Protein AF-A0A1Q7ND27-F1 (afdb_monomer_lite)

Sequence (203 aa):
MNNHGSFGICGLCEIRKGKSAMAAHLKQCLPSAGNGSPRIPLLLLRVQSGYAPTYWMYVAAGSDAKLKQLDDLLRRIWLECCGHMSEFCTGRQKISMGHRMGEVFYRYGVGIKHVYDFGTSTELGVYFAGLTEGTTMKPVVAARNEPPIWPCDECGEAASNICVECDEGGFCCVRHAKDHDCGEEMLLPVVNSPRMGVCGYTG

Radius of gyration: 18.24 Å; chains: 1; bounding box: 42×38×50 Å

pLDDT: mean 93.11, std 9.38, range [29.91, 98.75]

Secondary structure (DSSP, 8-state):
------EEEETTT--EEEHHHHHHHHHHHHHHTTTTPPPEEEEEEEEEESS-TT-EEEEEEETT-BHHHHHHHHIIIII-SS---EEEEETTEEE-TTSBHHHHHHHHTTEEEEEE-SSS-EEEEEEEEEEEEES-SS-EEEEEEPPPPPBPTTT-SBPSEEESS-SS--EE-HHHHHT-TT-GGGEEE--SSTTTTSTT---

Structure (mmCIF, N/CA/C/O backbone):
data_AF-A0A1Q7ND27-F1
#
_entry.id   AF-A0A1Q7ND27-F1
#
loop_
_atom_site.group_PDB
_atom_site.id
_atom_site.type_symbol
_atom_site.label_atom_id
_atom_site.label_alt_id
_atom_site.label_comp_id
_atom_site.label_asym_id
_atom_site.label_entity_id
_atom_site.label_seq_id
_atom_site.pdbx_PDB_ins_code
_atom_site.Cartn_x
_atom_site.Cartn_y
_atom_site.Cartn_z
_atom_site.occupancy
_atom_site.B_iso_or_equiv
_atom_site.auth_seq_id
_atom_site.auth_comp_id
_atom_site.auth_asym_id
_atom_site.auth_atom_id
_atom_site.pdbx_PDB_model_num
ATOM 1 N N . MET A 1 1 ? 23.529 1.856 0.456 1.00 36.31 1 MET A N 1
ATOM 2 C CA . MET A 1 1 ? 22.074 2.122 0.387 1.00 36.31 1 MET A CA 1
ATOM 3 C C . MET A 1 1 ? 21.829 3.524 0.923 1.00 36.31 1 MET A C 1
ATOM 5 O O . MET A 1 1 ? 21.867 3.720 2.133 1.00 36.31 1 MET A O 1
ATOM 9 N N . ASN A 1 2 ? 21.695 4.516 0.041 1.00 29.91 2 ASN A N 1
ATOM 10 C CA . ASN A 1 2 ? 21.463 5.897 0.461 1.00 29.91 2 ASN A CA 1
ATOM 11 C C . ASN A 1 2 ? 20.107 5.992 1.166 1.00 29.91 2 ASN A C 1
ATOM 13 O O . ASN A 1 2 ? 19.059 5.779 0.563 1.00 29.91 2 ASN A O 1
ATOM 17 N N . ASN A 1 3 ? 20.146 6.290 2.464 1.00 37.62 3 ASN A N 1
ATOM 18 C CA . ASN A 1 3 ? 18.986 6.523 3.316 1.00 37.62 3 ASN A CA 1
ATOM 19 C C . ASN A 1 3 ? 18.386 7.903 2.998 1.00 37.62 3 ASN A C 1
ATOM 21 O O . ASN A 1 3 ? 18.419 8.821 3.816 1.00 37.62 3 ASN A O 1
ATOM 25 N N . HIS A 1 4 ? 17.886 8.088 1.777 1.00 49.84 4 HIS A N 1
ATOM 26 C CA . HIS A 1 4 ? 16.983 9.193 1.495 1.00 49.84 4 HIS A CA 1
ATOM 27 C C . HIS A 1 4 ? 15.667 8.851 2.184 1.00 49.84 4 HIS A C 1
ATOM 29 O O . HIS A 1 4 ? 14.932 7.964 1.753 1.00 49.84 4 HIS A O 1
ATOM 35 N N . GLY A 1 5 ? 15.413 9.498 3.323 1.00 60.66 5 GLY A N 1
ATOM 36 C CA . GLY A 1 5 ? 14.167 9.320 4.049 1.00 60.66 5 GLY A CA 1
ATOM 37 C C . GLY A 1 5 ? 12.994 9.563 3.104 1.00 60.66 5 GLY A C 1
ATOM 38 O O . GLY A 1 5 ? 12.789 10.678 2.639 1.00 60.66 5 GLY A O 1
ATOM 39 N N . SER A 1 6 ? 12.228 8.515 2.811 1.00 83.25 6 SER A N 1
ATOM 40 C CA . SER A 1 6 ? 11.014 8.618 2.004 1.00 83.25 6 SER A CA 1
ATOM 41 C C . SER A 1 6 ? 10.006 9.519 2.725 1.00 83.25 6 SER A C 1
ATOM 43 O O . SER A 1 6 ? 9.592 9.210 3.854 1.00 83.25 6 SER A O 1
ATOM 45 N N . PHE A 1 7 ? 9.629 10.622 2.086 1.00 94.69 7 PHE A N 1
ATOM 46 C CA . PHE A 1 7 ? 8.532 11.484 2.510 1.00 94.69 7 PHE A CA 1
ATOM 47 C C . PHE A 1 7 ? 7.207 10.935 1.981 1.00 94.69 7 PHE A C 1
ATOM 49 O O . PHE A 1 7 ? 7.176 10.071 1.106 1.00 94.69 7 PHE A O 1
ATOM 56 N N . GLY A 1 8 ? 6.108 11.400 2.558 1.00 96.31 8 GLY A N 1
ATOM 57 C CA . GLY A 1 8 ? 4.766 11.087 2.100 1.00 96.31 8 GLY A CA 1
ATOM 58 C C . GLY A 1 8 ? 3.820 12.252 2.314 1.00 96.31 8 GLY A C 1
ATOM 59 O O . GLY A 1 8 ? 4.135 13.201 3.040 1.00 96.31 8 GLY A O 1
ATOM 60 N N . ILE A 1 9 ? 2.659 12.142 1.683 1.00 97.88 9 ILE A N 1
ATOM 61 C CA . ILE A 1 9 ? 1.615 13.163 1.667 1.00 97.88 9 ILE A CA 1
ATOM 62 C C . ILE A 1 9 ? 0.440 12.685 2.518 1.00 97.88 9 ILE A C 1
ATOM 64 O O . ILE A 1 9 ? 0.027 11.524 2.435 1.00 97.88 9 ILE A O 1
ATOM 68 N N . CYS A 1 10 ? -0.075 13.568 3.371 1.00 98.00 10 CYS A N 1
ATOM 69 C CA . CYS A 1 10 ? -1.317 13.337 4.101 1.00 98.00 10 CYS A CA 1
ATOM 70 C C . CYS A 1 10 ? -2.508 13.434 3.142 1.00 98.00 10 CYS A C 1
ATOM 72 O O . CYS A 1 10 ? -2.671 14.448 2.472 1.00 98.00 10 CYS A O 1
ATOM 74 N N . GLY A 1 11 ? -3.376 12.424 3.119 1.00 95.94 11 GLY A N 1
ATOM 75 C CA . GLY A 1 11 ? -4.556 12.404 2.247 1.00 95.94 11 GLY A CA 1
ATOM 76 C C . GLY A 1 11 ? -5.677 13.366 2.659 1.00 95.94 11 GLY A C 1
ATOM 77 O O . GLY A 1 11 ? -6.680 13.440 1.964 1.00 95.94 11 GLY A O 1
ATOM 78 N N . LEU A 1 12 ? -5.536 14.068 3.791 1.00 94.19 12 LEU A N 1
ATOM 79 C CA . LEU A 1 12 ? -6.547 15.000 4.310 1.00 94.19 12 LEU A CA 1
ATOM 80 C C . LEU A 1 12 ? -6.176 16.469 4.109 1.00 94.19 12 LEU A C 1
ATOM 82 O O . LEU A 1 12 ? -7.040 17.278 3.795 1.00 94.19 12 LEU A O 1
ATOM 86 N N . CYS A 1 13 ? -4.913 16.825 4.348 1.00 96.12 13 CYS A N 1
ATOM 87 C CA . CYS A 1 13 ? -4.453 18.217 4.307 1.00 96.12 13 CYS A CA 1
ATOM 88 C C . CYS A 1 13 ? -3.212 18.431 3.438 1.00 96.12 13 CYS A C 1
ATOM 90 O O . CYS A 1 13 ? -2.600 19.493 3.508 1.00 96.12 13 CYS A O 1
ATOM 92 N N . GLU A 1 14 ? -2.794 17.403 2.6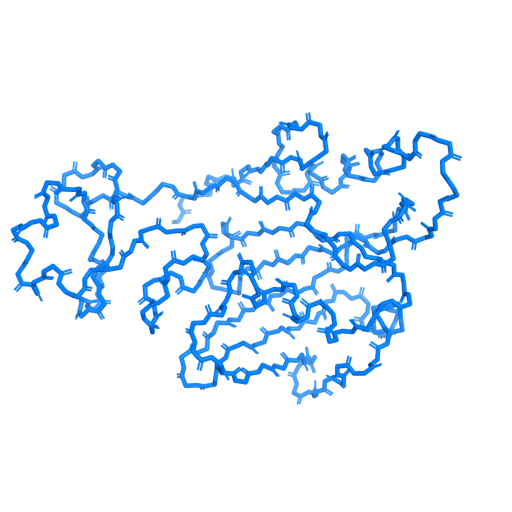94 1.00 97.12 14 GLU A N 1
ATOM 93 C CA . GLU A 1 14 ? -1.697 17.451 1.718 1.00 97.12 14 GLU A CA 1
ATOM 94 C C . GLU A 1 14 ? -0.315 17.787 2.298 1.00 97.12 14 GLU A C 1
ATOM 96 O O . GLU A 1 14 ? 0.665 17.927 1.566 1.00 97.12 14 GLU A O 1
ATOM 101 N N . ILE A 1 15 ? -0.176 17.852 3.629 1.00 97.25 15 ILE A N 1
ATOM 102 C CA . ILE A 1 15 ? 1.121 18.133 4.238 1.00 97.25 15 ILE A CA 1
ATOM 103 C C . ILE A 1 15 ? 2.126 17.029 3.901 1.00 97.25 15 ILE A C 1
ATOM 105 O O . ILE A 1 15 ? 1.863 15.831 4.061 1.00 97.25 15 ILE A O 1
ATOM 109 N N . ARG A 1 16 ? 3.322 17.454 3.497 1.00 97.44 16 ARG A N 1
ATOM 110 C CA . ARG A 1 16 ? 4.462 16.578 3.249 1.00 97.44 16 ARG A CA 1
ATOM 111 C C . ARG A 1 16 ? 5.244 16.342 4.535 1.00 97.44 16 ARG A C 1
ATOM 113 O O . ARG A 1 16 ? 5.729 17.290 5.157 1.00 97.44 16 ARG A O 1
ATOM 120 N N . LYS A 1 17 ? 5.394 15.082 4.952 1.00 97.19 17 LYS A N 1
ATOM 121 C CA . LYS A 1 17 ? 6.198 14.699 6.128 1.00 97.19 17 LYS A CA 1
ATOM 122 C C . LYS A 1 17 ? 6.934 13.379 5.925 1.00 97.19 17 LYS A C 1
ATOM 124 O O . LYS A 1 17 ? 6.501 12.516 5.170 1.00 97.19 17 LYS A O 1
ATOM 129 N N . GLY A 1 18 ? 8.043 13.209 6.643 1.00 95.50 18 GLY A N 1
ATOM 130 C CA . GLY A 1 18 ? 8.730 11.921 6.736 1.00 95.50 18 GLY A CA 1
ATOM 131 C C . GLY A 1 18 ? 7.894 10.877 7.487 1.00 95.50 18 GLY A C 1
ATOM 132 O O . GLY A 1 18 ? 7.047 11.224 8.312 1.00 95.50 18 GLY A O 1
ATOM 133 N N . LYS A 1 19 ? 8.176 9.592 7.247 1.00 92.75 19 LYS A N 1
ATOM 134 C CA . LYS A 1 19 ? 7.440 8.433 7.791 1.00 92.75 19 LYS A CA 1
ATOM 135 C C . LYS A 1 19 ? 7.083 8.534 9.282 1.00 92.75 19 LYS A C 1
ATOM 137 O O . LYS A 1 19 ? 5.917 8.372 9.630 1.00 92.75 19 LYS A O 1
ATOM 142 N N . SER A 1 20 ? 8.044 8.802 10.171 1.00 90.50 20 SER A N 1
ATOM 143 C CA . SER A 1 20 ? 7.779 8.875 11.622 1.00 90.50 20 SER A CA 1
ATOM 144 C C . SER A 1 20 ? 6.983 10.124 12.013 1.00 90.50 20 SER A C 1
ATOM 146 O O . SER A 1 20 ? 6.052 10.046 12.811 1.00 90.50 20 SER A O 1
ATOM 148 N N . ALA A 1 21 ? 7.298 11.272 11.406 1.00 95.94 21 ALA A N 1
ATOM 149 C CA . ALA A 1 21 ? 6.592 12.529 11.654 1.00 95.94 21 ALA A CA 1
ATOM 150 C C . ALA A 1 21 ? 5.141 12.500 11.139 1.00 95.94 21 ALA A C 1
ATOM 152 O O . ALA A 1 21 ? 4.272 13.169 11.699 1.00 95.94 21 ALA A O 1
ATOM 153 N N . MET A 1 22 ? 4.862 11.701 10.104 1.00 97.62 22 MET A N 1
ATOM 154 C CA . MET A 1 22 ? 3.515 11.513 9.569 1.00 97.62 22 MET A CA 1
ATOM 155 C C . MET A 1 22 ? 2.578 10.850 10.589 1.00 97.62 22 MET A C 1
ATOM 157 O O . MET A 1 22 ? 1.448 11.299 10.738 1.00 97.62 22 MET A O 1
ATOM 161 N N . ALA A 1 23 ? 3.040 9.860 11.365 1.00 95.88 23 ALA A N 1
ATOM 162 C CA . ALA A 1 23 ? 2.214 9.258 12.420 1.00 95.88 23 ALA A CA 1
ATOM 163 C C . ALA A 1 23 ? 1.772 10.289 13.470 1.00 95.88 23 ALA A C 1
ATOM 165 O O . ALA A 1 23 ? 0.602 10.332 13.847 1.00 95.88 23 ALA A O 1
ATOM 166 N N . ALA A 1 24 ? 2.704 11.131 13.930 1.00 96.62 24 ALA A N 1
ATOM 167 C CA . ALA A 1 24 ? 2.407 12.184 14.900 1.00 96.62 24 ALA A CA 1
ATOM 168 C C . ALA A 1 24 ? 1.412 13.209 14.336 1.00 96.62 24 ALA A C 1
ATOM 170 O O . ALA A 1 24 ? 0.481 13.613 15.028 1.00 96.62 24 ALA A O 1
ATOM 171 N N . HIS A 1 25 ? 1.572 13.576 13.063 1.00 97.56 25 HIS A N 1
ATOM 172 C CA . HIS A 1 25 ? 0.645 14.461 12.368 1.00 97.56 25 HIS A CA 1
ATOM 173 C C . HIS A 1 25 ? -0.764 13.859 12.248 1.00 97.56 25 HIS A C 1
ATOM 175 O O . HIS A 1 25 ? -1.741 14.517 12.603 1.00 97.56 25 HIS A O 1
ATOM 181 N N . LEU A 1 26 ? -0.884 12.607 11.797 1.00 97.56 26 LEU A N 1
ATOM 182 C CA . LEU A 1 26 ? -2.179 11.958 11.572 1.00 97.56 26 LEU A CA 1
ATOM 183 C C . LEU A 1 26 ? -3.006 11.832 12.853 1.00 97.56 26 LEU A C 1
ATOM 185 O O . LEU A 1 26 ? -4.222 11.991 12.795 1.00 97.56 26 LEU A O 1
ATOM 189 N N . LYS A 1 27 ? -2.359 11.649 14.012 1.00 96.50 27 LYS A N 1
ATOM 190 C CA . LYS A 1 27 ? -3.040 11.629 15.318 1.00 96.50 27 LYS A CA 1
ATOM 191 C C . LYS A 1 27 ? -3.803 12.919 15.635 1.00 96.50 27 LYS A C 1
ATOM 193 O O . LYS A 1 27 ? -4.754 12.865 16.406 1.00 96.50 27 LYS A O 1
ATOM 198 N N . GLN A 1 28 ? -3.394 14.049 15.056 1.00 94.88 28 GLN A N 1
ATOM 199 C CA . GLN A 1 28 ? -4.041 15.356 15.224 1.00 94.88 28 GLN A CA 1
ATOM 200 C C . GLN A 1 28 ? -4.939 15.708 14.028 1.00 94.88 28 GLN A C 1
ATOM 202 O O . GLN A 1 28 ? -6.005 16.303 14.191 1.00 94.88 28 GLN A O 1
ATOM 207 N N . CYS A 1 29 ? -4.529 15.321 12.818 1.00 95.81 29 CYS A N 1
ATOM 208 C CA . CYS A 1 29 ? -5.238 15.649 11.584 1.00 95.81 29 CYS A CA 1
ATOM 209 C C . CYS A 1 29 ? -6.561 14.883 11.433 1.00 95.81 29 CYS A C 1
ATOM 211 O O . CYS A 1 29 ? -7.578 15.495 11.110 1.00 95.81 29 CYS A O 1
ATOM 213 N N . LEU A 1 30 ? -6.573 13.577 11.732 1.00 95.00 30 LEU A N 1
ATOM 214 C CA . LEU A 1 30 ? -7.764 12.725 11.597 1.00 95.00 30 LEU A CA 1
ATOM 215 C C . LEU A 1 30 ? -8.950 13.201 12.458 1.00 95.00 30 LEU A C 1
ATOM 217 O O . LEU A 1 30 ? -10.042 13.344 11.904 1.00 95.00 30 LEU A O 1
ATOM 221 N N . PRO A 1 31 ? -8.774 13.541 13.753 1.00 93.44 31 PRO A N 1
ATOM 222 C CA . PRO A 1 31 ? -9.869 14.094 14.547 1.00 93.44 31 PRO A CA 1
ATOM 223 C C . PRO A 1 31 ? -10.380 15.423 13.975 1.00 93.44 31 PRO A C 1
ATOM 225 O O . PRO A 1 31 ? -11.589 15.667 13.920 1.00 93.44 31 PRO A O 1
ATOM 228 N N . SER A 1 32 ? -9.468 16.280 13.513 1.00 89.75 32 SER A N 1
ATOM 229 C CA . SER A 1 32 ? -9.785 17.630 13.033 1.00 89.75 32 SER A CA 1
ATOM 230 C C . SER A 1 32 ? -10.649 17.628 11.765 1.00 89.75 32 SER A C 1
ATOM 232 O O . SER A 1 32 ? -11.434 18.548 11.570 1.00 89.75 32 SER A O 1
ATOM 234 N N . ALA A 1 33 ? -10.583 16.568 10.954 1.00 84.12 33 ALA A N 1
ATOM 235 C CA . ALA A 1 33 ? -11.364 16.424 9.723 1.00 84.12 33 ALA A CA 1
ATOM 236 C C . ALA A 1 33 ? -12.864 16.110 9.940 1.00 84.12 33 ALA A C 1
ATOM 238 O O . ALA A 1 33 ? -13.637 16.101 8.986 1.00 84.12 33 ALA A O 1
ATOM 239 N N . GLY A 1 34 ? -13.298 15.828 11.175 1.00 75.62 34 GLY A N 1
ATOM 240 C CA . GLY A 1 34 ? -14.638 15.297 11.455 1.00 75.62 34 GLY A CA 1
ATOM 241 C C . GLY A 1 34 ? -15.824 16.261 11.295 1.00 75.62 34 GLY A C 1
ATOM 242 O O . GLY A 1 34 ? -16.951 15.779 11.322 1.00 75.62 34 GLY A O 1
ATOM 243 N N . ASN A 1 35 ? -15.623 17.581 11.157 1.00 74.62 35 ASN A N 1
ATOM 244 C CA . ASN A 1 35 ? -16.672 18.605 10.940 1.00 74.62 35 ASN A CA 1
ATOM 245 C C . ASN A 1 35 ? -17.997 18.392 11.723 1.00 74.62 35 ASN A C 1
ATOM 247 O O . ASN A 1 35 ? -19.082 18.537 11.168 1.00 74.62 35 ASN A O 1
ATOM 251 N N . GLY A 1 36 ? -17.926 18.015 13.007 1.00 73.06 36 GLY A N 1
ATOM 252 C CA . GLY A 1 36 ? -19.105 17.788 13.865 1.00 73.06 36 GLY A CA 1
ATOM 253 C C . GLY A 1 36 ? -19.745 16.393 13.784 1.00 73.06 36 GLY A C 1
ATOM 254 O O . GLY A 1 36 ? -20.667 16.105 14.542 1.00 73.06 36 GLY A O 1
ATOM 255 N N . SER A 1 37 ? -19.245 15.503 12.924 1.00 84.44 37 SER A N 1
ATOM 256 C CA . SER A 1 37 ? -19.657 14.095 12.891 1.00 84.44 37 SER A CA 1
ATOM 257 C C . SER A 1 37 ? -19.192 13.350 14.151 1.00 84.44 37 SER A C 1
ATOM 259 O O . SER A 1 37 ? -18.091 13.630 14.644 1.00 84.44 37 SER A O 1
ATOM 261 N N . PRO A 1 38 ? -19.965 12.364 14.649 1.00 86.19 38 PRO A N 1
ATOM 262 C CA . PRO A 1 38 ? -19.527 11.498 15.736 1.00 86.19 38 PRO A CA 1
ATOM 263 C C . PRO A 1 38 ? -18.193 10.834 15.401 1.00 86.19 38 PRO A C 1
ATOM 265 O O . PRO A 1 38 ? -18.026 10.239 14.333 1.00 86.19 38 PRO A O 1
ATOM 268 N N . ARG A 1 39 ? -17.237 10.954 16.320 1.00 90.81 39 ARG A N 1
ATOM 269 C CA . ARG A 1 39 ? -15.928 10.322 16.192 1.00 90.81 39 ARG A CA 1
ATOM 270 C C . ARG A 1 39 ? -15.939 8.969 16.880 1.00 90.81 39 ARG A C 1
ATOM 272 O O . ARG A 1 39 ? -16.540 8.807 17.939 1.00 90.81 39 ARG A O 1
ATOM 279 N N . ILE A 1 40 ? -15.234 8.023 16.283 1.00 92.94 40 ILE A N 1
ATOM 280 C CA . ILE A 1 40 ? -14.971 6.709 16.854 1.00 92.94 40 ILE A CA 1
ATOM 281 C C . ILE A 1 40 ? -13.466 6.508 17.066 1.00 92.94 40 ILE A C 1
ATOM 283 O O . ILE A 1 40 ? -12.661 7.138 16.367 1.00 92.94 40 ILE A O 1
ATOM 287 N N . PRO A 1 41 ? -13.066 5.615 17.987 1.00 93.62 41 PRO A N 1
ATOM 288 C CA . PRO A 1 41 ? -11.678 5.198 18.118 1.00 93.62 41 PRO A CA 1
ATOM 289 C C . PRO A 1 41 ? -11.167 4.535 16.836 1.00 93.62 41 PRO A C 1
ATOM 291 O O . PRO A 1 41 ? -11.777 3.601 16.307 1.00 93.62 41 PRO A O 1
ATOM 294 N N . LEU A 1 42 ? -10.012 4.993 16.363 1.00 96.69 42 LEU A N 1
ATOM 295 C CA . LEU A 1 42 ? -9.321 4.452 15.202 1.00 96.69 42 LEU A CA 1
ATOM 296 C C . LEU A 1 42 ? -7.963 3.878 15.598 1.00 96.69 42 LEU A C 1
ATOM 298 O O . LEU A 1 42 ? -7.203 4.464 16.374 1.00 96.69 42 LEU A O 1
ATOM 302 N N . LEU A 1 43 ? -7.630 2.754 14.978 1.00 96.94 43 LEU A N 1
ATOM 303 C CA . LEU A 1 43 ? -6.273 2.250 14.882 1.00 96.94 43 LEU A CA 1
ATOM 304 C C . LEU A 1 43 ? -5.560 3.005 13.763 1.00 96.94 43 LEU A C 1
ATOM 306 O O . LEU A 1 43 ? -6.053 3.070 12.633 1.00 96.94 43 LEU A O 1
ATOM 310 N N . LEU A 1 44 ? -4.376 3.527 14.065 1.00 97.44 44 LEU A N 1
ATOM 311 C CA . LEU A 1 44 ? -3.440 3.986 13.053 1.00 97.44 44 LEU A CA 1
ATOM 312 C C . LEU A 1 44 ? -2.427 2.868 12.792 1.00 97.44 44 LEU A C 1
ATOM 314 O O . LEU A 1 44 ? -1.641 2.510 13.671 1.00 97.44 44 LEU A O 1
ATOM 318 N N . LEU A 1 45 ? -2.449 2.312 11.584 1.00 97.94 45 LEU A N 1
ATOM 319 C CA . LEU A 1 45 ? -1.596 1.204 11.163 1.00 97.94 45 LEU A CA 1
ATOM 320 C C . LEU A 1 45 ? -0.594 1.693 10.121 1.00 97.94 45 LEU A C 1
ATOM 322 O O . LEU A 1 45 ? -0.978 2.296 9.123 1.00 97.94 45 LEU A O 1
ATOM 326 N N . ARG A 1 46 ? 0.694 1.420 10.323 1.00 97.88 46 ARG A N 1
ATOM 327 C CA . ARG A 1 46 ? 1.724 1.629 9.304 1.00 97.88 46 ARG A CA 1
ATOM 328 C C . ARG A 1 46 ? 1.893 0.345 8.510 1.00 97.88 46 ARG A C 1
ATOM 330 O O . ARG A 1 46 ? 2.301 -0.665 9.076 1.00 97.88 46 ARG A O 1
ATOM 337 N N . VAL A 1 47 ? 1.657 0.405 7.210 1.00 98.25 47 VAL A N 1
ATOM 338 C CA . VAL A 1 47 ? 1.931 -0.689 6.278 1.00 98.25 47 VAL A CA 1
ATOM 339 C C . VAL A 1 47 ? 3.214 -0.363 5.524 1.00 98.25 47 VAL A C 1
ATOM 341 O O . VAL A 1 47 ? 3.396 0.768 5.077 1.00 98.25 47 VAL A O 1
ATOM 344 N N . GLN A 1 48 ? 4.129 -1.319 5.420 1.00 97.38 48 GLN A N 1
ATOM 345 C CA . GLN A 1 48 ? 5.441 -1.123 4.809 1.00 97.38 48 GLN A CA 1
ATOM 346 C C . GLN A 1 48 ? 5.876 -2.387 4.073 1.00 97.38 48 GLN A C 1
ATOM 348 O O . GLN A 1 48 ? 5.640 -3.483 4.571 1.00 97.38 48 GLN A O 1
ATOM 353 N N . SER A 1 49 ? 6.544 -2.244 2.929 1.00 96.81 49 SER A N 1
ATOM 354 C CA . SER A 1 49 ? 7.164 -3.390 2.254 1.00 96.81 49 SER A CA 1
ATOM 355 C C . SER A 1 49 ? 8.271 -4.016 3.105 1.00 96.81 49 SER A C 1
ATOM 357 O O . SER A 1 49 ? 9.076 -3.301 3.709 1.00 96.81 49 SER A O 1
ATOM 359 N N . GLY A 1 50 ? 8.308 -5.350 3.141 1.00 94.38 50 GLY A N 1
ATOM 360 C CA . GLY A 1 50 ? 9.332 -6.128 3.837 1.00 94.38 50 GLY A CA 1
ATOM 361 C C . GLY A 1 50 ? 10.715 -6.040 3.188 1.00 94.38 50 GLY A C 1
ATOM 362 O O . GLY A 1 50 ? 11.714 -6.123 3.896 1.00 94.38 50 GLY A O 1
ATOM 363 N N . TYR A 1 51 ? 10.772 -5.802 1.873 1.00 91.25 51 TYR A N 1
ATOM 364 C CA . TYR A 1 51 ? 12.020 -5.794 1.097 1.00 91.25 51 TYR A CA 1
ATOM 365 C C . TYR A 1 51 ? 12.416 -4.407 0.575 1.00 91.25 51 TYR A C 1
ATOM 367 O O . TYR A 1 51 ? 13.588 -4.157 0.317 1.00 91.25 51 TYR A O 1
ATOM 375 N N . ALA A 1 52 ? 11.465 -3.474 0.470 1.00 91.19 52 ALA A N 1
ATOM 376 C CA . ALA A 1 52 ? 11.698 -2.135 -0.065 1.00 91.19 52 ALA A CA 1
ATOM 377 C C . ALA A 1 52 ? 11.102 -1.063 0.870 1.00 91.19 52 ALA A C 1
ATOM 379 O O . ALA A 1 52 ? 10.002 -0.557 0.640 1.00 91.19 52 ALA A O 1
ATOM 380 N N . PRO A 1 53 ? 11.805 -0.686 1.957 1.00 91.44 53 PRO A N 1
ATOM 381 C CA . PRO A 1 53 ? 11.242 0.119 3.043 1.00 91.44 53 PRO A CA 1
ATOM 382 C C . PRO A 1 53 ? 10.854 1.554 2.647 1.00 91.44 53 PRO A C 1
ATOM 384 O O . PRO A 1 53 ? 10.240 2.251 3.464 1.00 91.44 53 PRO A O 1
ATOM 387 N N . THR A 1 54 ? 11.207 2.001 1.441 1.00 92.88 54 THR A N 1
ATOM 388 C CA . THR A 1 54 ? 10.752 3.251 0.813 1.00 92.88 54 THR A CA 1
ATOM 389 C C . THR A 1 54 ? 9.253 3.238 0.510 1.00 92.88 54 THR A C 1
ATOM 391 O O . THR A 1 54 ? 8.623 4.289 0.601 1.00 92.88 54 THR A O 1
ATOM 394 N N . TYR A 1 55 ? 8.668 2.063 0.266 1.00 96.06 55 TYR A N 1
ATOM 395 C CA . TYR A 1 55 ? 7.232 1.864 0.096 1.00 96.06 55 TYR A CA 1
ATOM 396 C C . TYR A 1 55 ? 6.538 1.721 1.450 1.00 96.06 55 TYR A C 1
ATOM 398 O O . TYR A 1 55 ? 6.755 0.756 2.193 1.00 96.06 55 TYR A O 1
ATOM 406 N N . TRP A 1 56 ? 5.683 2.685 1.782 1.00 97.62 56 TRP A N 1
ATOM 407 C CA . TRP A 1 56 ? 4.891 2.673 3.006 1.00 97.62 56 TRP A CA 1
ATOM 408 C C . TRP A 1 56 ? 3.629 3.526 2.897 1.00 97.62 56 TRP A C 1
ATOM 410 O O . TRP A 1 56 ? 3.550 4.512 2.168 1.00 97.62 56 TRP A O 1
ATOM 420 N N . MET A 1 57 ? 2.651 3.197 3.729 1.00 98.25 57 MET A N 1
ATOM 421 C CA . MET A 1 57 ? 1.457 4.005 3.935 1.00 98.25 57 MET A CA 1
ATOM 422 C C . MET A 1 57 ? 0.988 3.924 5.382 1.00 98.25 57 MET A C 1
ATOM 424 O O . MET A 1 57 ? 1.309 2.986 6.112 1.00 98.25 57 MET A O 1
ATOM 428 N N . TYR A 1 58 ? 0.207 4.913 5.789 1.00 98.50 58 TYR A N 1
ATOM 429 C CA . TYR A 1 58 ? -0.606 4.843 6.989 1.00 98.50 58 TYR A CA 1
ATOM 430 C C . TYR A 1 58 ? -2.047 4.559 6.604 1.00 98.50 58 TYR A C 1
ATOM 432 O O . TYR A 1 58 ? -2.609 5.218 5.731 1.00 98.50 58 TYR A O 1
ATOM 440 N N . VAL A 1 59 ? -2.644 3.605 7.301 1.00 98.56 59 VAL A N 1
ATOM 441 C CA . VAL A 1 59 ? -4.054 3.252 7.211 1.00 98.56 59 VAL A CA 1
ATOM 442 C C . VAL A 1 59 ? -4.717 3.637 8.527 1.00 98.56 59 VAL A C 1
ATOM 444 O O . VAL A 1 59 ? -4.243 3.257 9.598 1.00 98.56 59 VAL A O 1
ATOM 447 N N . ALA A 1 60 ? -5.805 4.393 8.447 1.00 98.19 60 ALA A N 1
ATOM 448 C CA . ALA A 1 60 ? -6.700 4.626 9.571 1.00 98.19 60 ALA A CA 1
ATOM 449 C C . ALA A 1 60 ? -7.872 3.648 9.465 1.00 98.19 60 ALA A C 1
ATOM 451 O O . ALA A 1 60 ? -8.461 3.503 8.392 1.00 98.19 60 ALA A O 1
ATOM 452 N N . ALA A 1 61 ? -8.207 2.956 10.549 1.00 97.69 61 ALA A N 1
ATOM 453 C CA . ALA A 1 61 ? -9.310 2.004 10.541 1.00 97.69 61 ALA A CA 1
ATOM 454 C C . ALA A 1 61 ? -10.014 1.922 11.893 1.00 97.69 61 ALA A C 1
ATOM 456 O O . ALA A 1 61 ? -9.364 2.000 12.934 1.00 97.69 61 ALA A O 1
ATOM 457 N N . GLY A 1 62 ? -11.330 1.706 11.882 1.00 97.06 62 GLY A N 1
ATOM 458 C CA . GLY A 1 62 ? -12.078 1.418 13.103 1.00 97.06 62 GLY A CA 1
ATOM 459 C C . GLY A 1 62 ? -11.570 0.147 13.787 1.00 97.06 62 GLY A C 1
ATOM 460 O O . GLY A 1 62 ? -11.193 -0.822 13.122 1.00 97.06 62 GLY A O 1
ATOM 461 N N . SER A 1 63 ? -11.579 0.131 15.121 1.00 93.62 63 SER A N 1
ATOM 462 C CA . SER A 1 63 ? -11.137 -1.024 15.921 1.00 93.62 63 SER A CA 1
ATOM 463 C C . SER A 1 63 ? -11.910 -2.311 15.611 1.00 93.62 63 SER A C 1
ATOM 465 O O . SER A 1 63 ? -11.335 -3.400 15.660 1.00 93.62 63 SER A O 1
ATOM 467 N N . ASP A 1 64 ? -13.187 -2.181 15.245 1.00 95.50 64 ASP A N 1
ATOM 468 C CA . ASP A 1 64 ? -14.081 -3.300 14.928 1.00 95.50 64 ASP A CA 1
ATOM 469 C C . ASP A 1 64 ? -14.008 -3.774 13.473 1.00 95.50 64 ASP A C 1
ATOM 471 O O . ASP A 1 64 ? -14.621 -4.786 13.123 1.00 95.50 64 ASP A O 1
ATOM 475 N N . ALA A 1 65 ? -13.262 -3.083 12.607 1.00 97.75 65 ALA A N 1
ATOM 476 C CA . ALA A 1 65 ? -13.081 -3.552 11.243 1.00 97.75 65 ALA A CA 1
ATOM 477 C C . ALA A 1 65 ? -12.248 -4.843 11.219 1.00 97.75 65 ALA A C 1
ATOM 479 O O . ALA A 1 65 ? -11.308 -5.041 11.994 1.00 97.75 65 ALA A O 1
ATOM 480 N N . LYS A 1 66 ? -12.612 -5.746 10.309 1.00 98.38 66 LYS A N 1
ATOM 481 C CA . LYS A 1 66 ? -11.970 -7.055 10.156 1.00 98.38 66 LYS A CA 1
ATOM 482 C C . LYS A 1 66 ? -10.677 -6.944 9.358 1.00 98.38 66 LYS A C 1
ATOM 484 O O . LYS A 1 66 ? -10.587 -6.131 8.437 1.00 98.38 66 LYS A O 1
ATOM 489 N N . LEU A 1 67 ? -9.724 -7.840 9.617 1.00 98.38 67 LEU A N 1
ATOM 490 C CA . LEU A 1 67 ? -8.513 -7.973 8.796 1.00 98.38 67 LEU A CA 1
ATOM 491 C C . LEU A 1 67 ? -8.824 -8.208 7.310 1.00 98.38 67 LEU A C 1
ATOM 493 O O . LEU A 1 67 ? -8.097 -7.705 6.461 1.00 98.38 67 LEU A O 1
ATOM 497 N N . LYS A 1 68 ? -9.937 -8.878 6.978 1.00 98.69 68 LYS A N 1
ATOM 498 C CA . LYS A 1 68 ? -10.398 -9.024 5.587 1.00 98.69 68 LYS A CA 1
ATOM 499 C C . LYS A 1 68 ? -10.550 -7.679 4.872 1.00 98.69 68 LYS A C 1
ATOM 501 O O . LYS A 1 68 ? -10.196 -7.561 3.710 1.00 98.69 68 LYS A O 1
ATOM 506 N N . GLN A 1 69 ? -11.042 -6.659 5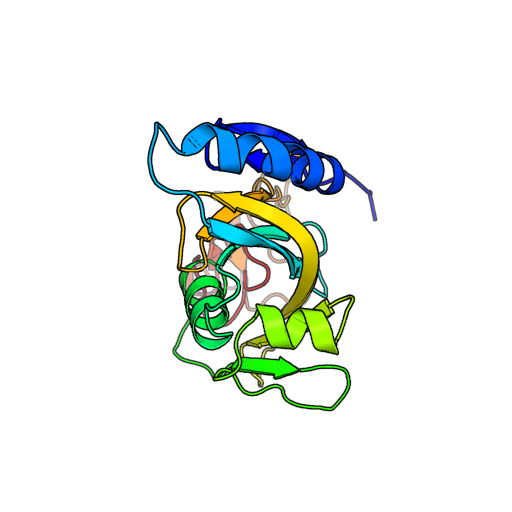.573 1.00 98.75 69 GLN A N 1
ATOM 507 C CA . GLN A 1 69 ? -11.239 -5.331 4.989 1.00 98.75 69 GLN A CA 1
ATOM 508 C C . GLN A 1 69 ? -9.910 -4.601 4.773 1.00 98.75 69 GLN A C 1
ATOM 510 O O . GLN A 1 69 ? -9.813 -3.766 3.877 1.00 98.75 69 GLN A O 1
ATOM 515 N N . LEU A 1 70 ? -8.898 -4.893 5.598 1.00 98.62 70 LEU A N 1
ATOM 516 C CA . LEU A 1 70 ? -7.543 -4.395 5.384 1.00 98.62 70 LEU A CA 1
ATOM 517 C C . LEU A 1 70 ? -6.907 -5.092 4.178 1.00 98.62 70 LEU A C 1
ATOM 519 O O . LEU A 1 70 ? -6.335 -4.411 3.338 1.00 98.62 70 LEU A O 1
ATOM 523 N N . ASP A 1 71 ? -7.061 -6.413 4.057 1.00 98.69 71 ASP A N 1
ATOM 524 C CA . ASP A 1 71 ? -6.634 -7.172 2.875 1.00 98.69 71 ASP A CA 1
ATOM 525 C C . ASP A 1 71 ? -7.248 -6.611 1.585 1.00 98.69 71 ASP A C 1
ATOM 527 O O . ASP A 1 71 ? -6.519 -6.279 0.654 1.00 98.69 71 ASP A O 1
ATOM 531 N N . ASP A 1 72 ? -8.568 -6.402 1.569 1.00 98.56 72 ASP A N 1
ATOM 532 C CA . ASP A 1 72 ? -9.279 -5.819 0.425 1.00 98.56 72 ASP A CA 1
ATOM 533 C C . ASP A 1 72 ? -8.748 -4.432 0.054 1.00 98.56 72 ASP A C 1
ATOM 535 O O . ASP A 1 72 ? -8.587 -4.115 -1.127 1.00 98.56 72 ASP A O 1
ATOM 539 N N . LEU A 1 73 ? -8.458 -3.597 1.058 1.00 98.69 73 LEU A N 1
ATOM 540 C CA . LEU A 1 73 ? -7.858 -2.290 0.827 1.00 98.69 73 LEU A CA 1
ATOM 541 C C . LEU A 1 73 ? -6.476 -2.436 0.184 1.00 98.69 73 LEU A C 1
ATOM 543 O O . LEU A 1 73 ? -6.237 -1.804 -0.839 1.00 98.69 73 LEU A O 1
ATOM 547 N N . LEU A 1 74 ? -5.589 -3.244 0.771 1.00 98.44 74 LEU A N 1
ATOM 548 C CA . LEU A 1 74 ? -4.208 -3.418 0.313 1.00 98.44 74 LEU A CA 1
ATOM 549 C C . LEU A 1 74 ? -4.141 -3.981 -1.103 1.00 98.44 74 LEU A C 1
ATOM 551 O O . LEU A 1 74 ? -3.398 -3.460 -1.931 1.00 98.44 74 LEU A O 1
ATOM 555 N N . ARG A 1 75 ? -4.961 -4.992 -1.398 1.00 97.88 75 ARG A N 1
ATOM 556 C CA . ARG A 1 75 ? -5.083 -5.574 -2.735 1.00 97.88 75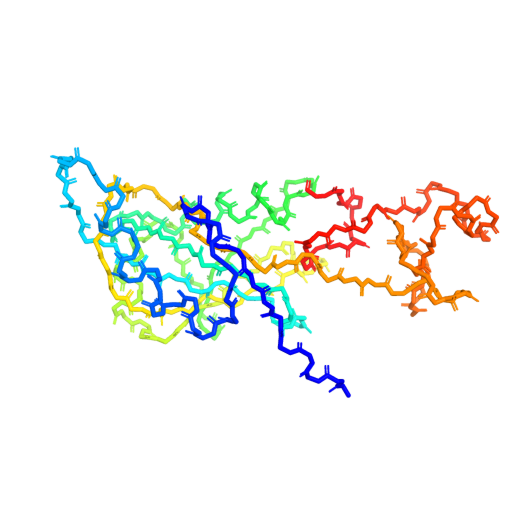 ARG A CA 1
ATOM 557 C C . ARG A 1 75 ? -5.479 -4.517 -3.750 1.00 97.88 75 ARG A C 1
ATOM 559 O O . ARG A 1 75 ? -4.739 -4.291 -4.700 1.00 97.88 75 ARG A O 1
ATOM 566 N N . ARG A 1 76 ? -6.561 -3.785 -3.484 1.00 96.81 76 ARG A N 1
ATOM 567 C CA . ARG A 1 76 ? -7.084 -2.763 -4.398 1.00 96.81 76 ARG A CA 1
ATOM 568 C C . ARG A 1 76 ? -6.107 -1.624 -4.695 1.00 96.81 76 ARG A C 1
ATOM 570 O O . ARG A 1 76 ? -6.185 -1.057 -5.771 1.00 96.81 76 ARG A O 1
ATOM 577 N N . ILE A 1 77 ? -5.272 -1.222 -3.736 1.00 95.81 77 ILE A N 1
ATOM 578 C CA . ILE A 1 77 ? -4.436 -0.011 -3.874 1.00 95.81 77 ILE A CA 1
ATOM 579 C C . ILE A 1 77 ? -2.955 -0.295 -4.154 1.00 95.81 77 ILE A C 1
ATOM 581 O O . ILE A 1 77 ? -2.196 0.663 -4.361 1.00 95.81 77 ILE A O 1
ATOM 585 N N . TRP A 1 78 ? -2.522 -1.553 -3.995 1.00 96.00 78 TRP A N 1
ATOM 586 C CA . TRP A 1 78 ? -1.098 -1.887 -3.955 1.00 96.00 78 TRP A CA 1
ATOM 587 C C . TRP A 1 78 ? -0.689 -3.255 -4.491 1.00 96.00 78 TRP A C 1
ATOM 589 O O . TRP A 1 78 ? 0.497 -3.406 -4.758 1.00 96.00 78 TRP A O 1
ATOM 599 N N . LEU A 1 79 ? -1.567 -4.258 -4.590 1.00 96.62 79 LEU A N 1
ATOM 600 C CA . LEU A 1 79 ? -1.093 -5.641 -4.791 1.00 96.62 79 LEU A CA 1
ATOM 601 C C . LEU A 1 79 ? -1.819 -6.420 -5.884 1.00 96.62 79 LEU A C 1
ATOM 603 O O . LEU A 1 79 ? -1.218 -7.319 -6.461 1.00 96.62 79 LEU A O 1
ATOM 607 N N . GLU A 1 80 ? -3.102 -6.149 -6.124 1.00 94.81 80 GLU A N 1
ATOM 608 C CA . GLU A 1 80 ? -3.926 -7.015 -6.964 1.00 94.81 80 GLU A CA 1
ATOM 609 C C . GLU A 1 80 ? -3.485 -6.981 -8.428 1.00 94.81 80 GLU A C 1
ATOM 611 O O . GLU A 1 80 ? -3.503 -5.923 -9.049 1.00 94.81 80 GLU A O 1
ATOM 616 N N . CYS A 1 81 ? -3.151 -8.148 -8.984 1.00 90.12 81 CYS A N 1
ATOM 617 C CA . CYS A 1 81 ? -2.840 -8.308 -10.405 1.00 90.12 81 CYS A CA 1
ATOM 618 C C . CYS A 1 81 ? -3.772 -9.307 -11.112 1.00 90.12 81 CYS A C 1
ATOM 620 O O . CYS A 1 81 ? -4.314 -8.982 -12.163 1.00 90.12 81 CYS A O 1
ATOM 622 N N . CYS A 1 82 ? -4.009 -10.500 -10.548 1.00 90.12 82 CYS A N 1
ATOM 623 C CA . CYS A 1 82 ? -4.827 -11.529 -11.214 1.00 90.12 82 CYS A CA 1
ATOM 624 C C . CYS A 1 82 ? -5.581 -12.497 -10.275 1.00 90.12 82 CYS A C 1
ATOM 626 O O . CYS A 1 82 ? -5.889 -13.630 -10.638 1.00 90.12 82 CYS A O 1
ATOM 628 N N . GLY A 1 83 ? -5.932 -12.058 -9.066 1.00 92.12 83 GLY A N 1
ATOM 629 C CA . GLY A 1 83 ? -6.799 -12.798 -8.146 1.00 92.12 83 GLY A CA 1
ATOM 630 C C . GLY A 1 83 ? -6.074 -13.768 -7.214 1.00 92.12 83 GLY A C 1
ATOM 631 O O . GLY A 1 83 ? -6.704 -14.690 -6.694 1.00 92.12 83 GLY A O 1
ATOM 632 N N . HIS A 1 84 ? -4.775 -13.573 -6.967 1.00 95.00 84 HIS A N 1
ATOM 633 C CA . HIS A 1 84 ? -4.008 -14.445 -6.077 1.00 95.00 84 HIS A CA 1
ATOM 634 C C . HIS A 1 84 ? -4.524 -14.451 -4.628 1.00 95.00 84 HIS A C 1
ATOM 636 O O . HIS A 1 84 ? -5.297 -13.595 -4.179 1.00 95.00 84 HIS A O 1
ATOM 642 N N . MET A 1 85 ? -4.067 -15.459 -3.883 1.00 96.88 85 MET A N 1
ATOM 643 C CA . MET A 1 85 ? -4.346 -15.608 -2.460 1.00 96.88 85 MET A CA 1
ATOM 644 C C . MET A 1 85 ?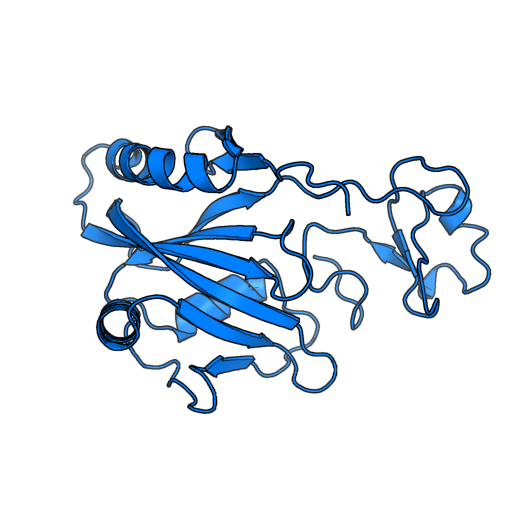 -3.477 -14.678 -1.614 1.00 96.88 85 MET A C 1
ATOM 646 O O . MET A 1 85 ? -2.366 -14.308 -1.996 1.00 96.88 85 MET A O 1
ATOM 650 N N . SER A 1 86 ? -3.982 -14.355 -0.428 1.00 98.00 86 SER A N 1
ATOM 651 C CA . SER A 1 86 ? -3.264 -13.587 0.578 1.00 98.00 86 SER A CA 1
ATOM 652 C C . SER A 1 86 ? -3.537 -14.099 1.986 1.00 98.00 86 SER A C 1
ATOM 654 O O . SER A 1 86 ? -4.557 -14.739 2.254 1.00 98.00 86 SER A O 1
ATOM 656 N N . GLU A 1 87 ? -2.625 -13.809 2.911 1.00 98.19 87 GLU A N 1
ATOM 657 C CA . GLU A 1 87 ? -2.780 -14.155 4.322 1.00 98.19 87 GLU A CA 1
ATOM 658 C C . GLU A 1 87 ? -2.126 -13.145 5.263 1.00 98.19 87 GLU A C 1
ATOM 660 O O . GLU A 1 87 ? -1.191 -12.438 4.892 1.00 98.19 87 GLU A O 1
ATOM 665 N N . PHE A 1 88 ? -2.609 -13.114 6.509 1.00 98.19 88 PHE A N 1
ATOM 666 C CA . PHE A 1 88 ? -1.915 -12.468 7.619 1.00 98.19 88 PHE A CA 1
ATOM 667 C C . PHE A 1 88 ? -1.286 -13.519 8.528 1.00 98.19 88 PHE A C 1
ATOM 669 O O . PHE A 1 88 ? -1.906 -14.548 8.813 1.00 98.19 88 PHE A O 1
ATOM 676 N N . CYS A 1 89 ? -0.096 -13.243 9.051 1.00 95.88 89 CYS A N 1
ATOM 677 C CA . CYS A 1 89 ? 0.583 -14.133 9.982 1.00 95.88 89 CYS A CA 1
ATOM 678 C C . CYS A 1 89 ? 1.412 -13.390 11.039 1.00 95.88 89 CYS A C 1
ATOM 680 O O . CYS A 1 89 ? 1.763 -12.218 10.902 1.00 95.88 89 CYS A O 1
ATOM 682 N N . THR A 1 90 ? 1.716 -14.096 12.125 1.00 92.81 90 THR A N 1
ATOM 683 C CA . THR A 1 90 ? 2.682 -13.698 13.153 1.00 92.81 90 THR A CA 1
ATOM 684 C C . THR A 1 90 ? 3.653 -14.854 13.376 1.00 92.81 90 THR A C 1
ATOM 686 O O . THR A 1 90 ? 3.271 -15.952 13.790 1.00 92.81 90 THR A O 1
ATOM 689 N N . GLY A 1 91 ? 4.913 -14.660 12.979 1.00 86.69 91 GLY A N 1
ATOM 690 C CA . GLY A 1 91 ? 5.852 -15.770 12.825 1.00 86.69 91 GLY A CA 1
ATOM 691 C C . GLY A 1 91 ? 5.288 -16.834 11.875 1.00 86.69 91 GLY A C 1
ATOM 692 O O . GLY A 1 91 ? 5.021 -16.551 10.713 1.00 86.69 91 GLY A O 1
ATOM 693 N N . ARG A 1 92 ? 5.079 -18.057 12.379 1.00 86.12 92 ARG A N 1
ATOM 694 C CA . ARG A 1 92 ? 4.501 -19.180 11.613 1.00 86.12 92 ARG A CA 1
ATOM 695 C C . ARG A 1 92 ? 2.981 -19.323 11.761 1.00 86.12 92 ARG A C 1
ATOM 697 O O . ARG A 1 92 ? 2.388 -20.194 11.134 1.00 86.12 92 ARG A O 1
ATOM 704 N N . GLN A 1 93 ? 2.347 -18.526 12.621 1.00 91.38 93 GLN A N 1
ATOM 705 C CA . GLN A 1 93 ? 0.921 -18.657 12.916 1.00 91.38 93 GLN A CA 1
ATOM 706 C C . GLN A 1 93 ? 0.093 -17.794 11.969 1.00 91.38 93 GLN A C 1
ATOM 708 O O . GLN A 1 93 ? 0.273 -16.577 11.925 1.00 91.38 93 GLN A O 1
ATOM 713 N N . LYS A 1 94 ? -0.848 -18.413 11.252 1.00 96.12 94 LYS A N 1
ATOM 714 C CA . LYS A 1 94 ? -1.830 -17.694 10.432 1.00 96.12 94 LYS A CA 1
ATOM 715 C C . LYS A 1 94 ? -2.870 -17.012 11.318 1.00 96.12 94 LYS A C 1
ATOM 717 O O . LYS A 1 94 ? -3.328 -17.582 12.307 1.00 96.12 94 LYS A O 1
ATOM 722 N N . ILE A 1 95 ? -3.268 -15.805 10.938 1.00 96.69 95 ILE A N 1
ATOM 723 C CA . ILE A 1 95 ? -4.294 -15.020 11.620 1.00 96.69 95 ILE A CA 1
ATOM 724 C C . ILE A 1 95 ? -5.538 -15.005 10.737 1.00 96.69 95 ILE A C 1
ATOM 726 O O . ILE A 1 95 ? -5.483 -14.613 9.572 1.00 96.69 95 ILE A O 1
ATOM 730 N N . SER A 1 96 ? -6.675 -15.421 11.296 1.00 97.50 96 SER A N 1
ATOM 731 C CA . SER A 1 96 ? -7.946 -15.392 10.573 1.00 97.50 96 SER A CA 1
ATOM 732 C C . SER A 1 96 ? -8.295 -13.969 10.135 1.00 97.50 96 SER A C 1
ATOM 734 O O . SER A 1 96 ? -8.381 -13.057 10.960 1.00 97.50 96 SER A O 1
ATOM 736 N N . MET A 1 97 ? -8.589 -13.794 8.843 1.00 97.88 97 MET A N 1
ATOM 737 C CA . MET A 1 97 ? -9.084 -12.527 8.294 1.00 97.88 97 MET A CA 1
ATOM 738 C C . MET A 1 97 ? -10.446 -12.110 8.878 1.00 97.88 97 MET A C 1
ATOM 740 O O . MET A 1 97 ? -10.853 -10.956 8.739 1.00 97.88 97 MET A O 1
ATOM 744 N N . GLY A 1 98 ? -11.155 -13.030 9.542 1.00 98.00 98 GLY A N 1
ATOM 745 C CA . GLY A 1 98 ? -12.410 -12.752 10.236 1.00 98.00 98 GLY A CA 1
ATOM 746 C C . GLY A 1 98 ? -12.248 -11.995 11.558 1.00 98.00 98 GLY A C 1
ATOM 747 O O . GLY A 1 98 ? -13.237 -11.440 12.038 1.00 98.00 98 GLY A O 1
ATOM 748 N N . HIS A 1 99 ? -11.040 -11.955 12.134 1.00 97.69 99 HIS A N 1
ATOM 749 C CA . HIS A 1 99 ? -10.781 -11.262 13.397 1.00 97.69 99 HIS A CA 1
ATOM 750 C C . HIS A 1 99 ? -10.821 -9.739 13.243 1.00 97.69 99 HIS A C 1
ATOM 752 O O . HIS A 1 99 ? -10.418 -9.186 12.212 1.00 97.69 99 HIS A O 1
ATOM 758 N N . ARG A 1 100 ? -11.277 -9.066 14.305 1.00 97.38 100 ARG A N 1
ATOM 759 C CA . ARG A 1 100 ? -11.252 -7.604 14.419 1.00 97.38 100 ARG A CA 1
ATOM 760 C C . ARG A 1 100 ? -9.821 -7.120 14.607 1.00 97.38 100 ARG A C 1
ATOM 762 O O . ARG A 1 100 ? -9.070 -7.689 15.399 1.00 97.38 100 ARG A O 1
ATOM 769 N N . MET A 1 101 ? -9.443 -6.046 13.921 1.00 96.06 101 MET A N 1
ATOM 770 C CA . MET A 1 101 ? -8.092 -5.491 14.026 1.00 96.06 101 MET A CA 1
ATOM 771 C C . MET A 1 101 ? -7.752 -5.066 15.456 1.00 96.06 101 MET A C 1
ATOM 773 O O . MET A 1 101 ? -6.625 -5.292 15.886 1.00 96.06 101 MET A O 1
ATOM 777 N N . GLY A 1 102 ? -8.711 -4.525 16.215 1.00 95.31 102 GLY A N 1
ATOM 778 C CA . GLY A 1 102 ? -8.494 -4.155 17.615 1.00 95.31 102 GLY A CA 1
ATOM 779 C C . GLY A 1 102 ? -8.021 -5.336 18.464 1.00 95.31 102 GLY A C 1
ATOM 780 O O . GLY A 1 102 ? -7.035 -5.218 19.182 1.00 95.31 102 GLY A O 1
ATOM 781 N N . GLU A 1 103 ? -8.653 -6.502 18.311 1.00 95.38 103 GLU A N 1
ATOM 782 C CA . GLU A 1 103 ? -8.276 -7.732 19.024 1.00 95.38 103 GLU A CA 1
ATOM 783 C C . GLU A 1 103 ? -6.911 -8.258 18.585 1.00 95.38 103 GLU A C 1
ATOM 785 O O . GLU A 1 103 ? -6.104 -8.684 19.412 1.00 95.38 103 GLU A O 1
ATOM 790 N N . VAL A 1 104 ? -6.643 -8.215 17.279 1.00 95.88 104 VAL A N 1
ATOM 791 C CA . VAL A 1 104 ? -5.376 -8.666 16.698 1.00 95.88 104 VAL A CA 1
ATOM 792 C C . VAL A 1 104 ? -4.221 -7.826 17.238 1.00 95.88 104 VAL A C 1
ATOM 794 O O . VAL A 1 104 ? -3.259 -8.381 17.766 1.00 95.88 104 VAL A O 1
ATOM 797 N N . PHE A 1 105 ? -4.308 -6.497 17.163 1.00 94.69 105 PHE A N 1
ATOM 798 C CA . PHE A 1 105 ? -3.226 -5.623 17.623 1.00 94.69 105 PHE A CA 1
ATOM 799 C C . PHE A 1 105 ? -3.139 -5.528 19.149 1.00 94.69 105 PHE A C 1
ATOM 801 O O . PHE A 1 105 ? -2.038 -5.357 19.663 1.00 94.69 105 PHE A O 1
ATOM 808 N N . TYR A 1 106 ? -4.237 -5.748 19.880 1.00 92.62 106 TYR A N 1
ATOM 809 C CA . TYR A 1 106 ? -4.184 -5.960 21.329 1.00 92.62 106 TYR A CA 1
ATOM 810 C C . TYR A 1 106 ? -3.398 -7.230 21.693 1.00 92.62 106 TYR A C 1
ATOM 812 O O . TYR A 1 106 ? -2.558 -7.201 22.588 1.00 92.62 106 TYR A O 1
ATOM 820 N N . ARG A 1 107 ? -3.625 -8.341 20.977 1.00 90.75 107 ARG A N 1
ATOM 821 C CA . ARG A 1 107 ? -2.968 -9.630 21.250 1.00 90.75 107 ARG A CA 1
ATOM 822 C C . ARG A 1 107 ? -1.503 -9.674 20.812 1.00 90.75 107 ARG A C 1
ATOM 824 O O . ARG A 1 107 ? -0.687 -10.256 21.518 1.00 90.75 107 ARG A O 1
ATOM 831 N N . TYR A 1 108 ? -1.179 -9.125 19.642 1.00 87.44 108 TYR A N 1
ATOM 832 C CA . TYR A 1 108 ? 0.148 -9.273 19.025 1.00 87.44 108 TYR A CA 1
ATOM 833 C C . TYR A 1 108 ? 1.039 -8.022 19.148 1.00 87.44 108 TYR A C 1
ATOM 835 O O . TYR A 1 108 ? 2.223 -8.087 18.822 1.00 87.44 108 TYR A O 1
ATOM 843 N N . GLY A 1 109 ? 0.504 -6.903 19.651 1.00 73.31 109 GLY A N 1
ATOM 844 C CA . GLY A 1 109 ? 1.232 -5.761 20.223 1.00 73.31 109 GLY A CA 1
ATOM 845 C C . GLY A 1 109 ? 1.994 -4.844 19.259 1.00 73.31 109 GLY A C 1
ATOM 846 O O . GLY A 1 109 ? 1.855 -3.627 19.339 1.00 73.31 109 GLY A O 1
ATOM 847 N N . VAL A 1 110 ? 2.816 -5.390 18.362 1.00 80.62 110 VAL A N 1
ATOM 848 C CA . VAL A 1 110 ? 3.831 -4.608 17.622 1.00 80.62 110 VAL A CA 1
ATOM 849 C C . VAL A 1 110 ? 3.670 -4.675 16.109 1.00 80.62 110 VAL A C 1
ATOM 851 O O . VAL A 1 110 ? 3.864 -3.670 15.423 1.00 80.62 110 VAL A O 1
ATOM 854 N N . GLY A 1 111 ? 3.264 -5.822 15.572 1.00 93.19 111 GLY A N 1
ATOM 855 C CA . GLY A 1 111 ? 2.988 -5.945 14.150 1.00 93.19 111 GLY A CA 1
ATOM 856 C C . GLY A 1 111 ? 2.675 -7.364 13.711 1.00 93.19 111 GLY A C 1
ATOM 857 O O . GLY A 1 111 ? 2.942 -8.333 14.418 1.00 93.19 111 GLY A O 1
ATOM 858 N N . ILE A 1 112 ? 2.096 -7.457 12.524 1.00 97.12 112 ILE A N 1
ATOM 859 C CA . ILE A 1 112 ? 1.787 -8.699 11.820 1.00 97.12 112 ILE A CA 1
ATOM 860 C C . ILE A 1 112 ? 2.330 -8.595 10.395 1.00 97.12 112 ILE A C 1
ATOM 862 O O . ILE A 1 112 ? 2.563 -7.496 9.888 1.00 97.12 112 ILE A O 1
ATOM 866 N N . LYS A 1 113 ? 2.527 -9.733 9.742 1.00 97.69 113 LYS A N 1
ATOM 867 C CA . LYS A 1 113 ? 2.920 -9.809 8.337 1.00 97.69 113 LYS A CA 1
ATOM 868 C C . LYS A 1 113 ? 1.686 -10.052 7.475 1.00 97.69 113 LYS A C 1
ATOM 870 O O . LYS A 1 113 ? 0.768 -10.747 7.903 1.00 97.69 113 LYS A O 1
ATOM 875 N N . HIS A 1 114 ? 1.673 -9.478 6.282 1.00 98.19 114 HIS A N 1
ATOM 876 C CA . HIS A 1 114 ? 0.745 -9.781 5.198 1.00 98.19 114 HIS A CA 1
ATOM 877 C C . HIS A 1 114 ? 1.552 -10.301 4.010 1.00 98.19 114 HIS A C 1
ATOM 879 O O . HIS A 1 114 ? 2.628 -9.777 3.719 1.00 98.19 114 HIS A O 1
ATOM 885 N N . VAL A 1 115 ? 1.065 -11.355 3.370 1.00 98.00 115 VAL A N 1
ATOM 886 C CA . VAL A 1 115 ? 1.681 -11.950 2.181 1.00 98.00 115 VAL A CA 1
ATOM 887 C C . VAL A 1 115 ? 0.611 -12.027 1.106 1.00 98.00 115 VAL A C 1
ATOM 889 O O . VAL A 1 115 ? -0.461 -12.571 1.369 1.00 98.00 115 VAL A O 1
ATOM 892 N N . TYR A 1 116 ? 0.890 -11.482 -0.075 1.00 97.75 116 TYR A N 1
ATOM 893 C CA . TYR A 1 116 ? 0.059 -11.621 -1.272 1.00 97.75 116 TYR A CA 1
ATOM 894 C C . TYR A 1 116 ? 0.840 -12.346 -2.357 1.00 97.75 116 TYR A C 1
ATOM 896 O O . TYR A 1 116 ? 1.989 -11.982 -2.613 1.00 97.75 116 TYR A O 1
ATOM 904 N N . ASP A 1 117 ? 0.174 -13.313 -2.992 1.00 96.38 117 ASP A N 1
ATOM 905 C CA . ASP A 1 117 ? 0.760 -14.303 -3.891 1.00 96.38 117 ASP A CA 1
ATOM 906 C C . ASP A 1 117 ? 1.797 -15.193 -3.175 1.00 96.38 117 ASP A C 1
ATOM 908 O O . ASP A 1 117 ? 2.670 -14.729 -2.455 1.00 96.38 117 ASP A O 1
ATOM 912 N N . PHE A 1 118 ? 1.683 -16.512 -3.313 1.00 92.81 118 PHE A N 1
ATOM 913 C CA . PHE A 1 118 ? 2.633 -17.451 -2.701 1.00 92.81 118 PHE A CA 1
ATOM 914 C C . PHE A 1 118 ? 3.690 -17.943 -3.691 1.00 92.81 118 PHE A C 1
ATOM 916 O O . PHE A 1 118 ? 4.689 -18.511 -3.259 1.00 92.81 118 PHE A O 1
ATOM 923 N N . GLY A 1 119 ? 3.485 -17.724 -4.995 1.00 92.25 119 GLY A N 1
ATOM 924 C CA . GLY A 1 119 ? 4.470 -18.022 -6.032 1.00 92.25 119 GLY A CA 1
ATOM 925 C C . GLY A 1 119 ? 5.480 -16.890 -6.185 1.00 92.25 119 GLY A C 1
ATOM 926 O O . GLY A 1 119 ? 6.681 -17.131 -6.132 1.00 92.25 119 GLY A O 1
ATOM 927 N N . THR A 1 120 ? 4.998 -15.648 -6.307 1.00 92.25 120 THR A N 1
ATOM 928 C CA . THR A 1 120 ? 5.848 -14.447 -6.379 1.00 92.25 120 THR A CA 1
ATOM 929 C C . THR A 1 120 ? 5.503 -13.480 -5.251 1.00 92.25 120 THR A C 1
ATOM 931 O O . THR A 1 120 ? 4.883 -12.440 -5.446 1.00 92.25 120 THR A O 1
ATOM 934 N N . SER A 1 121 ? 5.841 -13.850 -4.020 1.00 95.25 121 SER A N 1
ATOM 935 C CA . SER A 1 121 ? 5.294 -13.175 -2.845 1.00 95.25 121 SER A CA 1
ATOM 936 C C . SER A 1 121 ? 5.662 -11.703 -2.728 1.00 95.25 121 SER A C 1
ATOM 938 O O . SER A 1 121 ? 6.834 -11.335 -2.732 1.00 95.25 121 SER A O 1
ATOM 940 N N . THR A 1 122 ? 4.648 -10.873 -2.493 1.00 97.00 122 THR A N 1
ATOM 941 C CA . THR A 1 122 ? 4.823 -9.511 -1.985 1.00 97.00 122 THR A CA 1
ATOM 942 C C . THR A 1 122 ? 4.513 -9.491 -0.500 1.00 97.00 122 THR A C 1
ATOM 944 O O . THR A 1 122 ? 3.385 -9.752 -0.078 1.00 97.00 122 THR A O 1
ATOM 947 N N . GLU A 1 123 ? 5.529 -9.187 0.302 1.00 97.56 123 GLU A N 1
ATOM 948 C CA . GLU A 1 123 ? 5.438 -9.223 1.756 1.00 97.56 123 GLU A CA 1
ATOM 949 C C . GLU A 1 123 ? 5.354 -7.817 2.347 1.00 97.56 123 GLU A C 1
ATOM 951 O O . GLU A 1 123 ? 6.199 -6.957 2.080 1.00 97.56 123 GLU A O 1
ATOM 956 N N . LEU A 1 124 ? 4.358 -7.594 3.202 1.00 98.38 124 LEU A N 1
ATOM 957 C CA . LEU A 1 124 ? 4.152 -6.339 3.912 1.00 98.38 124 LEU A CA 1
ATOM 958 C C . LEU A 1 124 ? 4.206 -6.560 5.424 1.00 98.38 124 LEU A C 1
ATOM 960 O O . LEU A 1 124 ? 3.606 -7.489 5.963 1.00 98.38 124 LEU A O 1
ATOM 964 N N . GLY A 1 125 ? 4.870 -5.658 6.136 1.00 97.94 125 GLY A N 1
ATOM 965 C CA . GLY A 1 125 ? 4.713 -5.503 7.575 1.00 97.94 125 GLY A CA 1
ATOM 966 C C . GLY A 1 125 ? 3.584 -4.523 7.886 1.00 97.94 125 GLY A C 1
ATOM 967 O O . GLY A 1 125 ? 3.559 -3.411 7.354 1.00 97.94 125 GLY A O 1
ATOM 968 N N . VAL A 1 126 ? 2.671 -4.912 8.774 1.00 98.12 126 VAL A N 1
ATOM 969 C CA . VAL A 1 126 ? 1.599 -4.062 9.305 1.00 98.12 126 VAL A CA 1
ATOM 970 C C . VAL A 1 126 ? 1.865 -3.816 10.784 1.00 98.12 126 VAL A C 1
ATOM 972 O O . VAL A 1 126 ? 1.782 -4.730 11.601 1.00 98.12 126 VAL A O 1
ATOM 975 N N . TYR A 1 127 ? 2.177 -2.573 11.133 1.00 97.25 127 TYR A N 1
ATOM 976 C CA . TYR A 1 127 ? 2.629 -2.176 12.463 1.00 97.25 127 TYR A CA 1
ATOM 977 C C . TYR A 1 127 ? 1.631 -1.235 13.122 1.00 97.25 127 TYR A C 1
ATOM 979 O O . TYR A 1 127 ? 1.142 -0.293 12.495 1.00 97.25 127 TYR A O 1
ATOM 987 N N . PHE A 1 128 ? 1.372 -1.445 14.407 1.00 96.94 128 PHE A N 1
ATOM 988 C CA . PHE A 1 128 ? 0.542 -0.533 15.181 1.00 96.94 128 PHE A CA 1
ATOM 989 C C . PHE A 1 128 ? 1.305 0.771 15.466 1.00 96.94 128 PHE A C 1
ATOM 991 O O . PHE A 1 128 ? 2.363 0.756 16.089 1.00 96.94 128 PHE A O 1
ATOM 998 N N . ALA A 1 129 ? 0.782 1.908 14.999 1.00 95.75 129 ALA A N 1
ATOM 999 C CA . ALA A 1 129 ? 1.391 3.234 15.176 1.00 95.75 129 ALA A CA 1
ATOM 1000 C C . ALA A 1 129 ? 0.704 4.080 16.271 1.00 95.75 129 ALA A C 1
ATOM 1002 O O . ALA A 1 129 ? 1.139 5.197 16.592 1.00 95.75 129 ALA A O 1
ATOM 1003 N N . GLY A 1 130 ? -0.363 3.550 16.869 1.00 95.12 130 GLY A N 1
ATOM 1004 C CA . GLY A 1 130 ? -1.093 4.149 17.979 1.00 95.12 130 GLY A CA 1
ATOM 1005 C C . GLY A 1 130 ? -2.585 4.301 17.706 1.00 95.12 130 GLY A C 1
ATOM 1006 O O . GLY A 1 130 ? -3.103 3.884 16.671 1.00 95.12 130 GLY A O 1
ATOM 1007 N N . LEU A 1 131 ? -3.260 4.925 18.666 1.00 95.44 131 LEU A N 1
ATOM 1008 C CA . LEU A 1 131 ? -4.676 5.264 18.586 1.00 95.44 131 LEU A CA 1
ATOM 1009 C C . LEU A 1 131 ? -4.866 6.716 18.146 1.00 95.44 131 LEU A C 1
ATOM 1011 O O . LEU A 1 131 ? -4.000 7.569 18.365 1.00 95.44 131 LEU A O 1
ATOM 1015 N N . THR A 1 132 ? -6.012 6.977 17.534 1.00 95.50 132 THR A N 1
ATOM 1016 C CA . THR A 1 132 ? -6.540 8.310 17.236 1.00 95.50 132 THR A CA 1
ATOM 1017 C C . THR A 1 132 ? -8.067 8.226 17.150 1.00 95.50 132 THR A C 1
ATOM 1019 O O . THR A 1 132 ? -8.654 7.196 17.478 1.00 95.50 132 THR A O 1
ATOM 1022 N N . GLU A 1 133 ? -8.712 9.296 16.714 1.00 94.81 133 GLU A N 1
ATOM 1023 C CA . GLU A 1 133 ? -10.152 9.365 16.511 1.00 94.81 133 GLU A CA 1
ATOM 1024 C C . GLU A 1 133 ? -10.457 9.856 15.099 1.00 94.81 133 G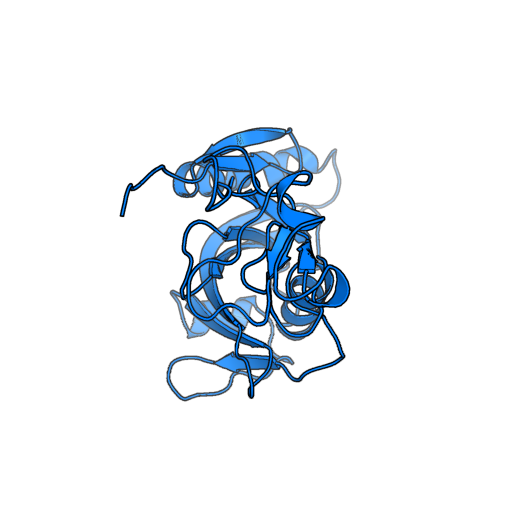LU A C 1
ATOM 1026 O O . GLU A 1 133 ? -9.666 10.571 14.481 1.00 94.81 133 GLU A O 1
ATOM 1031 N N . GLY A 1 134 ? -11.626 9.498 14.588 1.00 94.00 134 GLY A N 1
ATOM 1032 C CA . GLY A 1 134 ? -12.114 10.002 13.313 1.00 94.00 134 GLY A CA 1
ATOM 1033 C C . GLY A 1 134 ? -13.454 9.387 12.953 1.00 94.00 134 GLY A C 1
ATOM 1034 O O . GLY A 1 134 ? -14.132 8.813 13.798 1.00 94.00 134 GLY A O 1
ATOM 1035 N N . THR A 1 135 ? -13.848 9.516 11.695 1.00 92.06 135 THR A N 1
ATOM 1036 C CA . THR A 1 135 ? -15.202 9.166 11.235 1.00 92.06 135 THR A CA 1
ATOM 1037 C C . THR A 1 135 ? -15.254 7.867 10.428 1.00 92.06 135 THR A C 1
ATOM 1039 O O . THR A 1 135 ? -16.332 7.412 10.051 1.00 92.06 135 THR A O 1
ATOM 1042 N N . THR A 1 136 ? -14.104 7.245 10.143 1.00 92.25 136 THR A N 1
ATOM 1043 C CA . THR A 1 136 ? -14.035 6.073 9.262 1.00 92.25 136 THR A CA 1
ATOM 1044 C C . THR A 1 136 ? -14.207 4.753 10.010 1.00 92.25 136 THR A C 1
ATOM 1046 O O . THR A 1 136 ? -13.373 4.358 10.817 1.00 92.25 136 THR A O 1
ATOM 1049 N N . MET A 1 137 ? -15.257 4.004 9.675 1.00 92.94 137 MET A N 1
ATOM 1050 C CA . MET A 1 137 ? -15.441 2.642 10.193 1.00 92.94 137 MET A CA 1
ATOM 1051 C C . MET A 1 137 ? -14.548 1.627 9.472 1.00 92.94 137 MET A C 1
ATOM 1053 O O . MET A 1 137 ? -14.048 0.687 10.083 1.00 92.94 137 MET A O 1
ATOM 1057 N N . LYS A 1 138 ? -14.360 1.793 8.157 1.00 96.44 138 LYS A N 1
ATOM 1058 C CA . LYS A 1 138 ? -13.568 0.884 7.316 1.00 96.44 138 LYS A CA 1
ATOM 1059 C C . LYS A 1 138 ? -12.110 1.361 7.227 1.00 96.44 138 LYS A C 1
ATOM 1061 O O . LYS A 1 138 ? -11.852 2.547 7.435 1.00 96.44 138 LYS A O 1
ATOM 1066 N N . PRO A 1 139 ? -11.160 0.474 6.891 1.00 97.94 139 PRO A N 1
ATOM 1067 C CA . PRO A 1 139 ? -9.794 0.882 6.591 1.00 97.94 139 PRO A CA 1
ATOM 1068 C C . PRO A 1 139 ? -9.747 1.871 5.424 1.00 97.94 139 PRO A C 1
ATOM 1070 O O . PRO A 1 139 ? -10.334 1.616 4.370 1.00 97.94 139 PRO A O 1
ATOM 1073 N N . VAL A 1 140 ? -9.016 2.969 5.603 1.00 97.88 140 VAL A N 1
ATOM 1074 C CA . VAL A 1 140 ? -8.737 3.973 4.567 1.00 97.88 140 VAL A CA 1
ATOM 1075 C C . VAL A 1 140 ? -7.273 4.391 4.616 1.00 97.88 140 VAL A C 1
ATOM 1077 O O . VAL A 1 140 ? -6.666 4.438 5.686 1.00 97.88 140 VAL A O 1
ATOM 1080 N N . VAL A 1 141 ? -6.697 4.714 3.459 1.00 98.19 141 VAL A N 1
ATOM 1081 C CA . VAL A 1 141 ? -5.340 5.269 3.388 1.00 98.19 141 VAL A CA 1
ATOM 1082 C C . VAL A 1 141 ? -5.374 6.701 3.912 1.00 98.19 141 VAL A C 1
ATOM 1084 O O . VAL A 1 141 ? -6.030 7.559 3.334 1.00 98.19 141 VAL A O 1
ATOM 1087 N N . ALA A 1 142 ? -4.664 6.953 5.007 1.00 98.06 142 ALA A N 1
ATOM 1088 C CA . ALA A 1 142 ? -4.545 8.273 5.619 1.00 98.06 142 ALA A CA 1
ATOM 1089 C C . ALA A 1 142 ? -3.329 9.051 5.088 1.00 98.06 142 ALA A C 1
ATOM 1091 O O . ALA A 1 142 ? -3.358 10.276 5.007 1.00 98.06 142 ALA A O 1
ATOM 1092 N N . ALA A 1 143 ? -2.256 8.347 4.721 1.00 98.19 143 ALA A N 1
ATOM 1093 C CA . ALA A 1 143 ? -1.082 8.920 4.066 1.00 98.19 143 ALA A CA 1
ATOM 1094 C C . ALA A 1 143 ? -0.317 7.833 3.307 1.00 98.19 143 ALA A C 1
ATOM 1096 O O . ALA A 1 143 ? -0.360 6.668 3.699 1.00 98.19 143 ALA A O 1
ATOM 1097 N N . ARG A 1 144 ? 0.438 8.202 2.274 1.00 96.94 144 ARG A N 1
ATOM 1098 C CA . ARG A 1 144 ? 1.301 7.282 1.510 1.00 96.94 144 ARG A CA 1
ATOM 1099 C C . ARG A 1 144 ? 2.607 7.975 1.155 1.00 96.94 144 ARG A C 1
ATOM 1101 O O . ARG A 1 144 ? 2.631 9.200 1.024 1.00 96.94 144 ARG A O 1
ATOM 1108 N N . ASN A 1 145 ? 3.685 7.202 1.037 1.00 96.25 145 ASN A N 1
ATOM 1109 C CA . ASN A 1 145 ? 4.947 7.717 0.526 1.00 96.25 145 ASN A CA 1
ATOM 1110 C C . ASN A 1 145 ? 4.754 8.333 -0.863 1.00 96.25 145 ASN A C 1
ATOM 1112 O O . ASN A 1 145 ? 3.944 7.853 -1.660 1.00 96.25 145 ASN A O 1
ATOM 1116 N N . GLU A 1 146 ? 5.531 9.368 -1.158 1.00 95.25 146 GLU A N 1
ATOM 1117 C CA . GLU A 1 146 ? 5.693 9.835 -2.531 1.00 95.25 146 GLU A CA 1
ATOM 1118 C C . GLU A 1 146 ? 6.277 8.691 -3.377 1.00 95.25 146 GLU A C 1
ATOM 1120 O O . GLU A 1 146 ? 7.112 7.936 -2.858 1.00 95.25 146 GLU A O 1
ATOM 1125 N N . PRO A 1 147 ? 5.845 8.526 -4.640 1.00 92.00 147 PRO A N 1
ATOM 1126 C CA . PRO A 1 147 ? 6.419 7.526 -5.532 1.00 92.00 147 PRO A CA 1
ATOM 1127 C C . PRO A 1 147 ? 7.950 7.652 -5.568 1.00 92.00 147 PRO A C 1
ATOM 1129 O O . PRO A 1 147 ? 8.451 8.752 -5.813 1.00 92.00 147 PRO A O 1
ATOM 1132 N N . PRO A 1 148 ? 8.709 6.574 -5.295 1.00 92.12 148 PRO A N 1
ATOM 1133 C CA . PRO A 1 148 ? 10.150 6.602 -5.484 1.00 92.12 148 PRO A CA 1
ATOM 1134 C C . PRO A 1 148 ? 10.473 6.884 -6.952 1.00 92.12 148 PRO A C 1
ATOM 1136 O O . PRO A 1 148 ? 9.818 6.346 -7.844 1.00 92.12 148 PRO A O 1
ATOM 1139 N N . ILE A 1 149 ? 11.483 7.718 -7.191 1.00 93.31 149 ILE A N 1
ATOM 1140 C CA . ILE A 1 149 ? 12.013 7.939 -8.536 1.00 93.31 149 ILE A CA 1
ATOM 1141 C C . ILE A 1 149 ? 13.080 6.880 -8.775 1.00 93.31 149 ILE A C 1
ATOM 1143 O O . ILE A 1 149 ? 14.079 6.830 -8.054 1.00 93.31 149 ILE A O 1
ATOM 1147 N N . TRP A 1 150 ? 12.845 6.041 -9.774 1.00 94.38 150 TRP A N 1
ATOM 1148 C CA . TRP A 1 150 ? 13.801 5.044 -10.232 1.00 94.38 150 TRP A CA 1
ATOM 1149 C C . TRP A 1 150 ? 14.579 5.623 -11.414 1.00 94.38 150 TRP A C 1
ATOM 1151 O O . TRP A 1 150 ? 13.946 6.171 -12.317 1.00 94.38 150 TRP A O 1
ATOM 1161 N N . PRO A 1 151 ? 15.919 5.588 -11.405 1.00 96.31 151 PRO A N 1
ATOM 1162 C CA . PRO A 1 151 ? 16.704 6.030 -12.547 1.00 96.31 151 PRO A CA 1
ATOM 1163 C C . PRO A 1 151 ? 16.614 5.000 -13.676 1.00 96.31 151 PRO A C 1
ATOM 1165 O O . PRO A 1 151 ? 16.555 3.803 -13.427 1.00 96.31 151 PRO A O 1
ATOM 1168 N N . CYS A 1 152 ? 16.617 5.473 -14.915 1.00 96.94 152 CYS A N 1
ATOM 1169 C CA . CYS A 1 152 ? 16.823 4.654 -16.095 1.00 96.94 152 CYS A CA 1
ATOM 1170 C C . CYS A 1 152 ? 18.259 4.132 -16.090 1.00 96.94 152 CYS A C 1
ATOM 1172 O O . CYS A 1 152 ? 19.191 4.921 -15.924 1.00 96.94 152 CYS A O 1
ATOM 1174 N N . ASP A 1 153 ? 18.431 2.841 -16.343 1.00 95.19 153 ASP A N 1
ATOM 1175 C CA . ASP A 1 153 ? 19.733 2.178 -16.266 1.00 95.19 153 ASP A CA 1
ATOM 1176 C C . ASP A 1 153 ? 20.723 2.693 -17.328 1.00 95.19 153 ASP A C 1
ATOM 1178 O O . ASP A 1 153 ? 21.928 2.704 -17.099 1.00 95.19 153 ASP A O 1
ATOM 1182 N N . GLU A 1 154 ? 20.216 3.221 -18.446 1.00 94.50 154 GLU A N 1
ATOM 1183 C CA . GLU A 1 154 ? 21.025 3.719 -19.569 1.00 94.50 154 GLU A CA 1
ATOM 1184 C C . GLU A 1 154 ? 21.481 5.182 -19.423 1.00 94.50 154 GLU A C 1
ATOM 1186 O O . GLU A 1 154 ? 22.583 5.546 -19.827 1.00 94.50 154 GLU A O 1
ATOM 1191 N N . CYS A 1 155 ? 20.635 6.072 -18.885 1.00 96.12 155 CYS A N 1
ATOM 1192 C CA . CYS A 1 155 ? 20.951 7.512 -18.823 1.00 96.12 155 CYS A CA 1
ATOM 1193 C C . CYS A 1 155 ? 20.718 8.195 -17.479 1.00 96.12 155 CYS A C 1
ATOM 1195 O O . CYS A 1 155 ? 20.956 9.395 -17.374 1.00 96.12 155 CYS A O 1
ATOM 1197 N N . GLY A 1 156 ? 20.216 7.488 -16.469 1.00 96.19 156 GLY A N 1
ATOM 1198 C CA . GLY A 1 156 ? 19.979 8.028 -15.128 1.00 96.19 156 GLY A CA 1
ATOM 1199 C C . GLY A 1 156 ? 18.745 8.928 -14.971 1.00 96.19 156 GLY A C 1
ATOM 1200 O O . GLY A 1 156 ? 18.362 9.221 -13.840 1.00 96.19 156 GLY A O 1
ATOM 1201 N N . GLU A 1 157 ? 18.097 9.339 -16.064 1.00 96.56 157 GLU A N 1
ATOM 1202 C CA . GLU A 1 157 ? 16.817 10.068 -16.033 1.00 96.56 157 GLU A CA 1
ATOM 1203 C C . GLU A 1 157 ? 15.693 9.216 -15.435 1.00 96.56 157 GLU A C 1
ATOM 1205 O O . GLU A 1 157 ? 15.791 7.995 -15.413 1.00 96.56 157 GLU A O 1
ATOM 1210 N N . ALA A 1 158 ? 14.596 9.828 -14.983 1.00 96.56 158 ALA A N 1
ATOM 1211 C CA . ALA A 1 158 ? 13.491 9.083 -14.378 1.00 96.56 158 ALA A CA 1
ATOM 1212 C C . ALA A 1 158 ? 12.930 7.995 -15.319 1.00 96.56 158 ALA A C 1
ATOM 1214 O O . ALA A 1 158 ? 12.527 8.267 -16.455 1.00 96.56 158 ALA A O 1
ATOM 1215 N N . ALA A 1 159 ? 12.888 6.761 -14.825 1.00 97.31 159 ALA A N 1
ATOM 1216 C CA . ALA A 1 159 ? 12.315 5.623 -15.515 1.00 97.31 159 ALA A CA 1
ATOM 1217 C C . ALA A 1 159 ? 10.785 5.702 -15.519 1.00 97.31 159 ALA A C 1
ATOM 1219 O O . ALA A 1 159 ? 10.154 6.070 -14.525 1.00 97.31 159 ALA A O 1
ATOM 1220 N N . SER A 1 160 ? 10.198 5.328 -16.651 1.00 96.75 160 SER A N 1
ATOM 1221 C CA . SER A 1 160 ? 8.752 5.173 -16.825 1.00 96.75 160 SER A CA 1
ATOM 1222 C C . SER A 1 160 ? 8.335 3.709 -16.818 1.00 96.75 160 SER A C 1
ATOM 1224 O O . SER A 1 160 ? 7.177 3.409 -16.531 1.00 96.75 160 SER A O 1
ATOM 1226 N N . ASN A 1 161 ? 9.271 2.807 -17.115 1.00 97.44 161 ASN A N 1
ATOM 1227 C CA . ASN A 1 161 ? 9.024 1.391 -17.301 1.00 97.44 161 ASN A CA 1
ATOM 1228 C C . ASN A 1 161 ? 10.075 0.544 -16.574 1.00 97.44 161 ASN A C 1
ATOM 1230 O O . ASN A 1 161 ? 11.187 1.003 -16.310 1.00 97.44 161 ASN A O 1
ATOM 1234 N N . ILE A 1 162 ? 9.695 -0.689 -16.259 1.00 96.69 162 ILE A N 1
ATOM 1235 C CA . ILE A 1 162 ? 10.564 -1.757 -15.778 1.00 96.69 162 ILE A CA 1
ATOM 1236 C C . ILE A 1 162 ? 10.324 -3.005 -16.636 1.00 96.69 162 ILE A C 1
ATOM 1238 O O . ILE A 1 162 ? 9.172 -3.388 -16.853 1.00 96.69 162 ILE A O 1
ATOM 1242 N N . CYS A 1 163 ? 11.392 -3.617 -17.139 1.00 95.94 163 CYS A N 1
ATOM 1243 C CA . CYS A 1 163 ? 11.327 -4.880 -17.870 1.00 95.94 163 CYS A CA 1
ATOM 1244 C C . CYS A 1 163 ? 11.207 -6.069 -16.910 1.00 95.94 163 CYS A C 1
ATOM 1246 O O . CYS A 1 163 ? 11.922 -6.127 -15.913 1.00 95.94 163 CYS A O 1
ATOM 1248 N N . VAL A 1 164 ? 10.322 -7.021 -17.216 1.00 92.81 164 VAL A N 1
ATOM 1249 C CA . VAL A 1 164 ? 10.100 -8.215 -16.377 1.00 92.81 164 VAL A CA 1
ATOM 1250 C C . VAL A 1 164 ? 11.021 -9.395 -16.701 1.00 92.81 164 VAL A C 1
ATOM 1252 O O . VAL A 1 164 ? 11.052 -10.349 -15.931 1.00 92.81 164 VAL A O 1
ATOM 1255 N N . GLU A 1 165 ? 11.758 -9.335 -17.813 1.00 93.50 165 GLU A N 1
ATOM 1256 C CA . GLU A 1 165 ? 12.699 -10.389 -18.237 1.00 93.50 165 GLU A CA 1
ATOM 1257 C C . GLU A 1 165 ? 14.150 -10.085 -17.857 1.00 93.50 165 GLU A C 1
ATOM 1259 O O . GLU A 1 165 ? 14.994 -10.979 -17.866 1.00 93.50 165 GLU A O 1
ATOM 1264 N N . CYS A 1 166 ? 14.469 -8.830 -17.535 1.00 91.94 166 CYS A N 1
ATOM 1265 C CA . CYS A 1 166 ? 15.801 -8.482 -17.059 1.00 91.94 166 CYS A CA 1
ATOM 1266 C C . CYS A 1 166 ? 15.983 -8.981 -15.619 1.00 91.94 166 CYS A C 1
ATOM 1268 O O . CYS A 1 166 ? 15.192 -8.637 -14.746 1.00 91.94 166 CYS A O 1
ATOM 1270 N N . ASP A 1 167 ? 17.050 -9.743 -15.364 1.00 78.75 167 ASP A N 1
ATOM 1271 C CA . ASP A 1 167 ? 17.353 -10.267 -14.024 1.00 78.75 167 ASP A CA 1
ATOM 1272 C C . ASP A 1 167 ? 17.573 -9.140 -12.992 1.00 78.75 167 ASP A C 1
ATOM 1274 O O . ASP A 1 167 ? 16.874 -9.058 -11.981 1.00 78.75 167 ASP A O 1
ATOM 1278 N N . GLU A 1 168 ? 18.555 -8.263 -13.242 1.00 78.19 168 GLU A N 1
ATOM 1279 C CA . GLU A 1 168 ? 18.898 -7.121 -12.386 1.00 78.19 168 GLU A CA 1
ATOM 1280 C C . GLU A 1 168 ? 18.799 -5.807 -13.170 1.00 78.19 168 GLU A C 1
ATOM 1282 O O . GLU A 1 168 ? 19.445 -5.636 -14.204 1.00 78.19 168 GLU A O 1
ATOM 1287 N N . GLY A 1 169 ? 18.013 -4.859 -12.651 1.00 83.38 169 GLY A N 1
ATOM 1288 C CA . GLY A 1 169 ? 17.725 -3.596 -13.332 1.00 83.38 169 GLY A CA 1
ATOM 1289 C C . GLY A 1 169 ? 16.493 -3.714 -14.226 1.00 83.38 169 GLY A C 1
ATOM 1290 O O . GLY A 1 169 ? 15.449 -4.192 -13.787 1.00 83.38 169 GLY A O 1
ATOM 1291 N N . GLY A 1 170 ? 16.597 -3.225 -15.457 1.00 92.62 170 GLY A N 1
ATOM 1292 C CA . GLY A 1 170 ? 15.501 -3.167 -16.421 1.00 92.62 170 GLY A CA 1
ATOM 1293 C C . GLY A 1 170 ? 14.686 -1.877 -16.341 1.00 92.62 170 GLY A C 1
ATOM 1294 O O . GLY A 1 170 ? 13.643 -1.784 -16.987 1.00 92.62 170 GLY A O 1
ATOM 1295 N N . PHE A 1 171 ? 15.125 -0.878 -15.571 1.00 96.62 171 PHE A N 1
ATOM 1296 C CA . PHE A 1 171 ? 14.462 0.419 -15.522 1.00 96.62 171 PHE A CA 1
ATOM 1297 C C . PHE A 1 171 ? 14.814 1.238 -16.760 1.00 96.62 171 PHE A C 1
ATOM 1299 O O . PHE A 1 171 ? 15.968 1.593 -17.003 1.00 96.62 171 PHE A O 1
ATOM 1306 N N . CYS A 1 172 ? 13.800 1.625 -17.525 1.00 96.12 172 CYS A N 1
ATOM 1307 C CA . CYS A 1 172 ? 13.977 2.422 -18.729 1.00 96.12 172 CYS A CA 1
ATOM 1308 C C . CYS A 1 172 ? 13.057 3.647 -18.739 1.00 96.12 172 CYS A C 1
ATOM 1310 O O . CYS A 1 172 ? 11.906 3.628 -18.294 1.00 96.12 172 CYS A O 1
ATOM 1312 N N . CYS A 1 173 ? 13.593 4.769 -19.217 1.00 96.94 173 CYS A N 1
ATOM 1313 C CA . CYS A 1 173 ? 12.786 5.936 -19.549 1.00 96.94 173 CYS A CA 1
ATOM 1314 C C . CYS A 1 173 ? 12.069 5.702 -20.885 1.00 96.94 173 CYS A C 1
ATOM 1316 O O . CYS A 1 173 ? 12.460 4.834 -21.664 1.00 96.9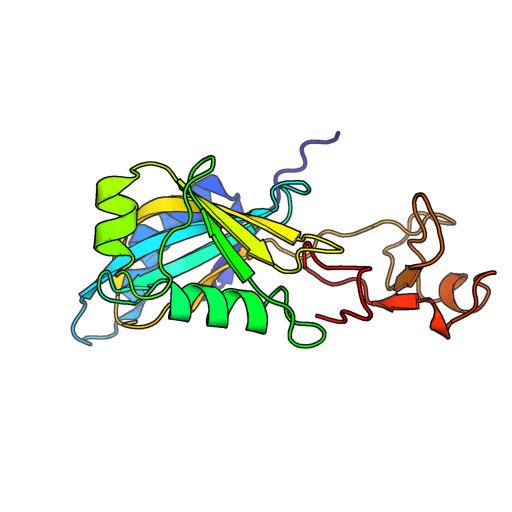4 173 CYS A O 1
ATOM 1318 N N . VAL A 1 174 ? 11.080 6.540 -21.203 1.00 95.44 174 VAL A N 1
ATOM 1319 C CA . VAL A 1 174 ? 10.276 6.438 -22.438 1.00 95.44 174 VAL A CA 1
ATOM 1320 C C . VAL A 1 174 ? 11.132 6.343 -23.707 1.00 95.44 174 VAL A C 1
ATOM 1322 O O . VAL A 1 174 ? 10.714 5.734 -24.687 1.00 95.44 174 VAL A O 1
ATOM 1325 N N . ARG A 1 175 ? 12.328 6.949 -23.712 1.00 95.44 175 ARG A N 1
ATOM 1326 C CA . ARG A 1 175 ? 13.248 6.873 -24.852 1.00 95.44 175 ARG A CA 1
ATOM 1327 C C . ARG A 1 175 ? 13.844 5.475 -25.007 1.00 95.44 175 ARG A C 1
ATOM 1329 O O . ARG A 1 175 ? 13.738 4.915 -26.084 1.00 95.44 175 ARG A O 1
ATOM 1336 N N . HIS A 1 176 ? 14.441 4.929 -23.949 1.00 95.69 176 HIS A N 1
ATOM 1337 C CA . HIS A 1 176 ? 15.112 3.625 -24.008 1.00 95.69 176 HIS A CA 1
ATOM 1338 C C . HIS A 1 176 ? 14.150 2.439 -23.894 1.00 95.69 176 HIS A C 1
ATOM 1340 O O . HIS A 1 176 ? 14.546 1.319 -24.171 1.00 95.69 176 HIS A O 1
ATOM 1346 N N . ALA A 1 177 ? 12.889 2.677 -23.527 1.00 94.50 177 ALA A N 1
ATOM 1347 C CA . ALA A 1 177 ? 11.832 1.673 -23.579 1.00 94.50 177 ALA A CA 1
ATOM 1348 C C . ALA A 1 177 ? 11.546 1.194 -25.016 1.00 94.50 177 ALA A C 1
ATOM 1350 O O . ALA A 1 177 ? 11.322 0.010 -25.226 1.00 94.50 177 ALA A O 1
ATOM 1351 N N . LYS A 1 178 ? 11.584 2.101 -26.003 1.00 92.25 178 LYS A N 1
ATOM 1352 C CA . LYS A 1 178 ? 11.258 1.792 -27.411 1.00 92.25 178 LYS A CA 1
ATOM 1353 C C . LYS A 1 178 ? 12.276 0.887 -28.091 1.00 92.25 178 LYS A C 1
ATOM 1355 O O . LYS A 1 178 ? 11.923 0.076 -28.936 1.00 92.25 178 LYS A O 1
ATOM 1360 N N . ASP A 1 179 ? 13.535 1.068 -27.715 1.00 91.19 179 ASP A N 1
ATOM 1361 C CA . ASP A 1 179 ? 14.668 0.335 -28.271 1.00 91.19 179 ASP A CA 1
ATOM 1362 C C . ASP A 1 179 ? 15.133 -0.770 -27.303 1.00 91.19 179 ASP A C 1
ATOM 1364 O O . ASP A 1 179 ? 16.273 -1.215 -27.377 1.00 91.19 179 ASP A O 1
ATOM 1368 N N . HIS A 1 180 ? 14.284 -1.173 -26.346 1.00 92.31 180 HIS A N 1
ATOM 1369 C CA . HIS A 1 180 ? 14.652 -2.160 -25.337 1.00 92.31 180 HIS A CA 1
ATOM 1370 C C . HIS A 1 180 ? 14.719 -3.569 -25.942 1.00 92.31 180 HIS A C 1
ATOM 1372 O O . HIS A 1 180 ? 13.753 -4.034 -26.548 1.00 92.31 180 HIS A O 1
ATOM 1378 N N . ASP A 1 181 ? 15.834 -4.269 -25.722 1.00 92.50 181 ASP A N 1
ATOM 1379 C CA . ASP A 1 181 ? 16.139 -5.559 -26.359 1.00 92.50 181 ASP A CA 1
ATOM 1380 C C . ASP A 1 181 ? 15.085 -6.652 -26.112 1.00 92.50 181 ASP A C 1
ATOM 1382 O O . ASP A 1 181 ? 14.862 -7.504 -26.972 1.00 92.50 181 ASP A O 1
ATOM 1386 N N . CYS A 1 182 ? 14.420 -6.635 -24.952 1.00 93.50 182 CYS A N 1
ATOM 1387 C CA . CYS A 1 182 ? 13.383 -7.611 -24.604 1.00 93.50 182 CYS A CA 1
ATOM 1388 C C . CYS A 1 182 ? 12.006 -7.309 -25.222 1.00 93.50 182 CYS A C 1
ATOM 1390 O O . CYS A 1 182 ? 11.087 -8.093 -25.009 1.00 93.50 182 CYS A O 1
ATOM 1392 N N . GLY A 1 183 ? 11.852 -6.203 -25.956 1.00 92.50 183 GLY A N 1
ATOM 1393 C CA . GLY A 1 183 ? 10.578 -5.773 -26.536 1.00 92.50 183 GLY A CA 1
ATOM 1394 C C . GLY A 1 183 ? 9.702 -4.955 -25.578 1.00 92.50 183 GLY A C 1
ATOM 1395 O O . GLY A 1 183 ? 9.798 -5.058 -24.352 1.00 92.50 183 GLY A O 1
ATOM 1396 N N . GLU A 1 184 ? 8.833 -4.108 -26.143 1.00 91.00 184 GLU A N 1
ATOM 1397 C CA . GLU A 1 184 ? 7.932 -3.228 -25.379 1.00 91.00 184 GLU A CA 1
ATOM 1398 C C . GLU A 1 184 ? 6.874 -4.011 -24.581 1.00 91.00 184 GLU A C 1
ATOM 1400 O O . GLU A 1 184 ? 6.389 -3.543 -23.552 1.00 91.00 184 GLU A O 1
ATOM 1405 N N . GLU A 1 185 ? 6.518 -5.216 -25.024 1.00 91.12 185 GLU A N 1
ATOM 1406 C CA . GLU A 1 185 ? 5.544 -6.102 -24.385 1.00 91.12 185 GLU A CA 1
ATOM 1407 C C . GLU A 1 185 ? 6.003 -6.631 -23.023 1.00 91.12 185 GLU A C 1
ATOM 1409 O O . GLU A 1 185 ? 5.168 -6.989 -22.190 1.00 91.12 185 GLU A O 1
ATOM 1414 N N . MET A 1 186 ? 7.317 -6.640 -22.783 1.00 94.25 186 MET A N 1
ATOM 1415 C CA . MET A 1 186 ? 7.905 -7.068 -21.513 1.00 94.25 186 MET A CA 1
ATOM 1416 C C . MET A 1 186 ? 8.038 -5.906 -20.520 1.00 94.25 186 MET A C 1
ATOM 1418 O O . MET A 1 186 ? 8.498 -6.097 -19.393 1.00 94.25 186 MET A O 1
ATOM 1422 N N . LEU A 1 187 ? 7.621 -4.696 -20.906 1.00 95.94 187 LEU A N 1
ATOM 1423 C CA . LEU A 1 187 ? 7.719 -3.496 -20.086 1.00 95.94 187 LEU A CA 1
ATOM 1424 C C . LEU A 1 187 ? 6.431 -3.237 -19.302 1.00 95.94 187 LEU A C 1
ATOM 1426 O O . LEU A 1 187 ? 5.356 -3.019 -19.860 1.00 95.94 187 LEU A O 1
ATOM 1430 N N . LEU A 1 188 ? 6.561 -3.137 -17.982 1.00 96.31 188 LEU A N 1
ATOM 1431 C CA . LEU A 1 188 ? 5.499 -2.691 -17.081 1.00 96.31 188 LEU A CA 1
ATOM 1432 C C . LEU A 1 188 ? 5.753 -1.263 -16.602 1.00 96.31 188 LEU A C 1
ATOM 1434 O O . LEU A 1 188 ? 6.904 -0.834 -16.538 1.00 96.31 188 LEU A O 1
ATOM 1438 N N . PRO A 1 189 ? 4.708 -0.493 -16.256 1.00 96.69 189 PRO A N 1
ATOM 1439 C CA . PRO A 1 189 ? 4.892 0.869 -15.785 1.00 96.69 189 PRO A CA 1
ATOM 1440 C C . PRO A 1 189 ? 5.568 0.897 -14.412 1.00 96.69 189 PRO A C 1
ATOM 1442 O O . PRO A 1 189 ? 5.278 0.090 -13.523 1.00 96.69 189 PRO A O 1
ATOM 1445 N N . VAL A 1 190 ? 6.420 1.899 -14.207 1.00 96.44 190 VAL A N 1
ATOM 1446 C CA . VAL A 1 190 ? 6.930 2.242 -12.880 1.00 96.44 190 VAL A CA 1
ATOM 1447 C C . VAL A 1 190 ? 5.787 2.827 -12.056 1.00 96.44 190 VAL A C 1
ATOM 1449 O O . VAL A 1 190 ? 5.212 3.861 -12.395 1.00 96.44 190 VAL A O 1
ATOM 1452 N N . VAL A 1 191 ? 5.453 2.166 -10.950 1.00 95.81 191 VAL A N 1
ATOM 1453 C CA . VAL A 1 191 ? 4.332 2.533 -10.078 1.00 95.81 191 VAL A CA 1
ATOM 1454 C C . VAL A 1 191 ? 4.756 2.587 -8.620 1.00 95.81 191 VAL A C 1
ATOM 1456 O O . VAL A 1 191 ? 5.734 1.976 -8.200 1.00 95.81 191 VAL A O 1
ATOM 1459 N N . ASN A 1 192 ? 3.992 3.311 -7.799 1.00 95.62 192 ASN A N 1
ATOM 1460 C CA . ASN A 1 192 ? 4.286 3.451 -6.375 1.00 95.62 192 ASN A CA 1
ATOM 1461 C C . ASN A 1 192 ? 3.909 2.186 -5.583 1.00 95.62 192 ASN A C 1
ATOM 1463 O O . ASN A 1 192 ? 3.093 2.273 -4.670 1.00 95.62 192 ASN A O 1
ATOM 1467 N N . SER A 1 193 ? 4.431 1.010 -5.925 1.00 96.06 193 SER A N 1
ATOM 1468 C CA . SER A 1 193 ? 4.052 -0.263 -5.313 1.00 96.06 193 SER A CA 1
ATOM 1469 C C . SER A 1 193 ? 5.229 -1.210 -5.098 1.00 96.06 193 SER A C 1
ATOM 1471 O O . SER A 1 193 ? 6.082 -1.319 -5.973 1.00 96.06 193 SER A O 1
ATOM 1473 N N . PRO A 1 194 ? 5.254 -1.972 -3.987 1.00 95.06 194 PRO A N 1
ATOM 1474 C CA . PRO A 1 194 ? 6.207 -3.061 -3.820 1.00 95.06 194 PRO A CA 1
ATOM 1475 C C . PRO A 1 194 ? 5.931 -4.273 -4.725 1.00 95.06 194 PRO A C 1
ATOM 1477 O O . PRO A 1 194 ? 6.754 -5.178 -4.746 1.00 95.06 194 PRO A O 1
ATOM 1480 N N . ARG A 1 195 ? 4.799 -4.303 -5.442 1.00 95.38 195 ARG A N 1
ATOM 1481 C CA . ARG A 1 195 ? 4.443 -5.310 -6.460 1.00 95.38 195 ARG A CA 1
ATOM 1482 C C . ARG A 1 195 ? 4.902 -4.908 -7.875 1.00 95.38 195 ARG A C 1
ATOM 1484 O O . ARG A 1 195 ? 4.694 -5.659 -8.820 1.00 95.38 195 ARG A O 1
ATOM 1491 N N . MET A 1 196 ? 5.475 -3.711 -8.037 1.00 94.88 196 MET A N 1
ATOM 1492 C CA . MET A 1 196 ? 5.938 -3.192 -9.328 1.00 94.88 196 MET A CA 1
ATOM 1493 C C . MET A 1 196 ? 6.873 -4.187 -10.028 1.00 94.88 196 MET A C 1
ATOM 1495 O O . MET A 1 196 ? 7.767 -4.735 -9.389 1.00 94.88 196 MET A O 1
ATOM 1499 N N . GLY A 1 197 ? 6.663 -4.389 -11.332 1.00 93.50 197 GLY A N 1
ATOM 1500 C CA . GLY A 1 197 ? 7.476 -5.299 -12.142 1.00 93.50 197 GLY A CA 1
ATOM 1501 C C . GLY A 1 197 ? 7.104 -6.778 -12.016 1.00 93.50 197 GLY A C 1
ATOM 1502 O O . GLY A 1 197 ? 7.860 -7.621 -12.478 1.00 93.50 197 GLY A O 1
ATOM 1503 N N . VAL A 1 198 ? 5.963 -7.126 -11.406 1.00 92.31 198 VAL A N 1
ATOM 1504 C CA . VAL A 1 198 ? 5.578 -8.535 -11.218 1.00 92.31 198 VAL A CA 1
ATOM 1505 C C . VAL A 1 198 ? 4.199 -8.843 -11.790 1.00 92.31 198 VAL A C 1
ATOM 1507 O O . VAL A 1 198 ? 3.243 -8.114 -11.544 1.00 92.31 198 VAL A O 1
ATOM 1510 N N . CYS A 1 199 ? 4.075 -9.973 -12.496 1.00 87.12 199 CYS A N 1
ATOM 1511 C CA . CYS A 1 199 ? 2.796 -10.566 -12.916 1.00 87.12 199 CYS A CA 1
ATOM 1512 C C . CYS A 1 199 ? 1.867 -9.583 -13.663 1.00 87.12 199 CYS A C 1
ATOM 1514 O O . CYS A 1 199 ? 0.670 -9.507 -13.390 1.00 87.12 199 CYS A O 1
ATOM 1516 N N . GLY A 1 200 ? 2.429 -8.774 -14.567 1.00 88.69 200 GLY A N 1
ATOM 1517 C CA . GLY A 1 200 ? 1.651 -7.798 -15.335 1.00 88.69 200 GLY A CA 1
ATOM 1518 C C . GLY A 1 200 ? 1.032 -6.674 -14.495 1.00 88.69 200 GLY A C 1
ATOM 1519 O O . GLY A 1 200 ? 0.128 -5.995 -14.967 1.00 88.69 200 GLY A O 1
ATOM 1520 N N . TYR A 1 201 ? 1.459 -6.488 -13.242 1.00 93.88 201 TYR A N 1
ATOM 1521 C CA . TYR A 1 201 ? 0.893 -5.484 -12.347 1.00 93.88 201 TYR A CA 1
ATOM 1522 C C . TYR A 1 201 ? 1.221 -4.060 -12.814 1.00 93.88 201 TYR A C 1
ATOM 1524 O O . TYR A 1 201 ? 2.389 -3.695 -12.953 1.00 93.88 201 TYR A O 1
ATOM 1532 N N . THR A 1 202 ? 0.183 -3.239 -12.987 1.00 93.69 202 THR A N 1
ATOM 1533 C CA . THR A 1 202 ? 0.287 -1.872 -13.524 1.00 93.69 202 THR A CA 1
ATOM 1534 C C . THR A 1 202 ? -0.130 -0.770 -12.546 1.00 93.69 202 THR A C 1
ATOM 1536 O O . THR A 1 202 ? -0.285 0.374 -12.973 1.00 93.69 202 THR A O 1
ATOM 1539 N N . GLY A 1 203 ? -0.313 -1.083 -11.255 1.00 90.12 203 GLY A N 1
ATOM 1540 C CA . GLY A 1 203 ? -0.756 -0.118 -10.233 1.00 90.12 203 GLY A CA 1
ATOM 1541 C C . GLY A 1 203 ? -2.172 -0.344 -9.728 1.00 90.12 203 GLY A C 1
ATOM 1542 O O . GLY A 1 203 ? -3.096 -0.397 -10.562 1.00 90.12 203 GLY A O 1
#

Foldseek 3Di:
DPCPQFWKAFPQPRDIDGPLVVLVVCQVRAAVNAPPPDKAKWWWKKKAWPVHRSWIFIKIAHQQEFLLLVVVVCCVPANPDPDFDKFKADVPGTDDSRDGNNVVCVVNVFWIKMWTHPVDTTIMIITTSDMHMHDHNTIDTRMTTDQDFDAAPPPGPGFQWAFLPDPPGRGHHPVVCCVPPVHVVRIETRDSYSCGSHNNDRD